Protein AF-0000000067837333 (afdb_homodimer)

InterPro domains:
  IPR002068 Alpha crystallin/Hsp20 domain [PF00011] (37-103)
  IPR002068 Alpha crystallin/Hsp20 domain [PS01031] (27-126)
  IPR008978 HSP20-like chaperone [G3DSA:2.60.40.790] (2-126)
  IPR008978 HSP20-like chaperone [SSF49764] (18-124)

Secondary structure (DSSP, 8-state):
-HHHHHHHHHHHHHHHHHH---S--SS---SB---EEEEE-SSEEEEEEE-TT--GGG-EEEEETTEEEEEEEEPPPGGGGTSEEEEE-S--EEEEEEEE--SSEEEEEEEEEETTEEEEEEEEE-/-HHHHHHHHHHHHHHHHHH---S--SS---SB---EEEEE-SSEEEEEEE-TT--GGG-EEEEETTEEEEEEEEPPPGGGGTSEEEEE-S--EEEEEEEE--SSEEEEEEEEEETTEEEEEEEEE-

Solvent-accessible surface area (backbone atoms only — not comparable to full-atom values): 13544 Å² total; per-residue (Å²): 115,66,65,61,50,49,51,44,50,53,50,46,50,48,34,48,62,41,14,64,52,83,74,74,78,84,89,51,66,60,16,16,37,58,42,38,31,32,32,34,49,95,48,36,37,39,35,38,37,49,38,49,60,32,59,69,91,58,55,45,76,50,71,61,92,48,32,39,38,40,34,40,59,31,75,74,62,78,62,55,77,77,26,48,79,76,41,80,57,61,72,51,42,40,30,43,38,78,43,76,48,95,57,73,51,71,40,82,73,42,79,47,70,48,35,11,22,38,39,40,29,29,37,55,40,134,115,68,65,62,50,50,52,50,50,53,50,46,49,50,38,47,60,44,15,64,56,84,74,73,76,83,91,49,67,61,14,19,41,59,42,39,31,33,32,34,50,93,48,36,38,38,36,39,37,47,38,49,58,32,58,70,90,58,54,45,75,50,72,59,91,48,30,39,35,41,35,39,59,30,73,73,61,80,64,53,79,76,27,48,79,76,41,75,56,61,77,53,43,39,29,44,36,78,43,77,48,93,57,72,51,72,41,83,74,42,78,47,70,48,35,12,21,37,37,38,30,28,36,56,39,133

Radius of gyration: 18.66 Å; Cα contacts (8 Å, |Δi|>4): 550; chains: 2; bounding box: 35×64×48 Å

Foldseek 3Di:
DVVVVVVVVVVVVQQQCQQCPPDDPDPDDFSGAFDKDWDDDPWKIKMKTAAAQDDPVQWDWDDDAQKIKIKGWRDDDPCPVVDDDPDDDDGGTIYMDIDGHPADDWDWDDWDDDNRMIMTMITGDD/DVVVVVVVVVVVVVQVCQQCPPDDPDPDDHSGAFDKDWDDDPWKIKMKTAAAQDDPVQWDWDDDAQKIKIKGWRDDDPCPVVDDDPDDDDGGTIYMDIDGHPADDWDWDDWDDDNRMIMTMITGDD

Sequence (252 aa):
MWAEACEMLDRAERLQRQFFRPGQAARQGPTWEPPIDIFETEREIGIFVALPGVEPQLIEVSVDGNTLRVAGSRQLPSFADSFAIHRLEIPHGRFERRIRLQSGRLELERREARNGCLLLVFSKHPMWAEACEMLDRAERLQRQFFRPGQAARQGPTWEPPIDIFETEREIGIFVALPGVEPQLIEVSVDGNTLRVAGSRQLPSFADSFAIHRLEIPHGRFERRIRLQSGRLELERREARNGCLLLVFSKHP

pLDDT: mean 80.68, std 20.1, range [35.97, 98.12]

Organism: NCBI:txid111831

Structure (mmCIF, N/CA/C/O backbone):
data_AF-0000000067837333-model_v1
#
loop_
_entity.id
_entity.type
_entity.pdbx_description
1 polymer 'Hsp20/alpha crystallin family protein'
#
loop_
_atom_site.group_PDB
_atom_site.id
_atom_site.type_symbol
_atom_site.label_atom_id
_atom_site.label_alt_id
_atom_site.label_comp_id
_atom_site.label_asym_id
_atom_site.label_entity_id
_atom_site.label_seq_id
_atom_site.pdbx_PDB_ins_code
_atom_site.Cartn_x
_atom_site.Cartn_y
_atom_site.Cartn_z
_atom_site.occupancy
_atom_site.B_iso_or_equiv
_atom_site.auth_seq_id
_atom_site.auth_comp_id
_atom_site.auth_asym_id
_atom_site.auth_atom_id
_atom_site.pdbx_PDB_model_num
ATOM 1 N N . MET A 1 1 ? 15.312 17.859 -11.812 1 40.44 1 MET A N 1
ATOM 2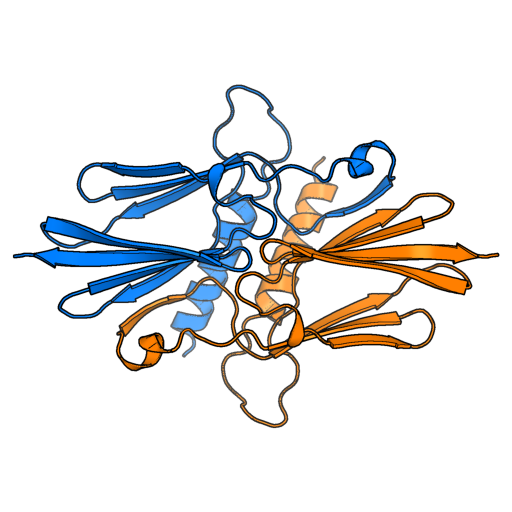 C CA . MET A 1 1 ? 14.867 16.531 -12.219 1 40.44 1 MET A CA 1
ATOM 3 C C . MET A 1 1 ? 15.625 15.453 -11.461 1 40.44 1 MET A C 1
ATOM 5 O O . MET A 1 1 ? 15.016 14.547 -10.883 1 40.44 1 MET A O 1
ATOM 9 N N . TRP A 1 2 ? 16.906 15.617 -11.391 1 45.44 2 TRP A N 1
ATOM 10 C CA . TRP A 1 2 ? 17.812 14.648 -10.773 1 45.44 2 TRP A CA 1
ATOM 11 C C . TRP A 1 2 ? 17.719 14.703 -9.25 1 45.44 2 TRP A C 1
ATOM 13 O O . TRP A 1 2 ? 17.688 13.664 -8.586 1 45.44 2 TRP A O 1
ATOM 23 N N . ALA A 1 3 ? 17.625 15.742 -8.719 1 50.44 3 ALA A N 1
ATOM 24 C CA . ALA A 1 3 ? 17.578 15.938 -7.273 1 50.44 3 ALA A CA 1
ATOM 25 C C . ALA A 1 3 ? 16.297 15.359 -6.688 1 50.44 3 ALA A C 1
ATOM 27 O O . ALA A 1 3 ? 16.297 14.789 -5.594 1 50.44 3 ALA A O 1
ATOM 28 N N . GLU A 1 4 ? 15.18 15.508 -7.375 1 47.31 4 GLU A N 1
ATOM 29 C CA . GLU A 1 4 ? 13.898 14.969 -6.918 1 47.31 4 GLU A CA 1
ATOM 30 C C . GLU A 1 4 ? 13.891 13.438 -6.988 1 47.31 4 GLU A C 1
ATOM 32 O O . GLU A 1 4 ? 13.344 12.773 -6.105 1 47.31 4 GLU A O 1
ATOM 37 N N . ALA A 1 5 ? 14.617 13.008 -8.008 1 50.5 5 ALA A N 1
ATOM 38 C CA . ALA A 1 5 ? 14.75 11.562 -8.133 1 50.5 5 ALA A CA 1
ATOM 39 C C . ALA A 1 5 ? 15.609 10.984 -7.004 1 50.5 5 ALA A C 1
ATOM 41 O O . ALA A 1 5 ? 15.273 9.961 -6.418 1 50.5 5 ALA A O 1
ATOM 42 N N . CYS A 1 6 ? 16.641 11.664 -6.625 1 48.34 6 CYS A N 1
ATOM 43 C CA . CYS A 1 6 ? 17.516 11.242 -5.543 1 48.34 6 CYS A CA 1
ATOM 44 C C . CYS A 1 6 ? 16.828 11.352 -4.195 1 48.34 6 CYS A C 1
ATOM 46 O O . CYS A 1 6 ? 16.984 10.492 -3.332 1 48.34 6 CYS A O 1
ATOM 48 N N . GLU A 1 7 ? 16.141 12.32 -4.016 1 52.44 7 GLU A N 1
ATOM 49 C CA . GLU A 1 7 ? 15.398 12.477 -2.768 1 52.44 7 GLU A CA 1
ATOM 50 C C . GLU A 1 7 ? 14.297 11.43 -2.652 1 52.44 7 GLU A C 1
ATOM 52 O O . GLU A 1 7 ? 14.031 10.914 -1.562 1 52.44 7 GLU A O 1
ATOM 57 N N . MET A 1 8 ? 13.688 11.078 -3.814 1 48.84 8 MET A N 1
ATOM 58 C CA . MET A 1 8 ? 12.664 10.047 -3.814 1 48.84 8 MET A CA 1
ATOM 59 C C . MET A 1 8 ? 13.273 8.672 -3.545 1 48.84 8 MET A C 1
ATOM 61 O O . MET A 1 8 ? 12.703 7.871 -2.801 1 48.84 8 MET A O 1
ATOM 65 N N . LEU A 1 9 ? 14.523 8.555 -4.059 1 51.78 9 LEU A N 1
ATOM 66 C CA . LEU A 1 9 ? 15.242 7.316 -3.771 1 51.78 9 LEU A CA 1
ATOM 67 C C . LEU A 1 9 ? 15.664 7.258 -2.307 1 51.78 9 LEU A C 1
ATOM 69 O O . LEU A 1 9 ? 15.578 6.207 -1.672 1 51.78 9 LEU A O 1
ATOM 73 N N . ASP A 1 10 ? 16.156 8.258 -1.768 1 49.91 10 ASP A N 1
ATOM 74 C CA . ASP A 1 10 ? 16.5 8.328 -0.353 1 49.91 10 ASP A CA 1
ATOM 75 C C . ASP A 1 10 ? 15.273 8.109 0.529 1 49.91 10 ASP A C 1
ATOM 77 O O . ASP A 1 10 ? 15.344 7.406 1.536 1 49.91 10 ASP A O 1
ATOM 81 N N . ARG A 1 11 ? 14.188 8.586 0.232 1 50.03 11 ARG A N 1
ATOM 82 C CA . ARG A 1 11 ? 12.969 8.398 1.015 1 50.03 11 ARG A CA 1
ATOM 83 C C . ARG A 1 11 ? 12.453 6.965 0.896 1 50.03 11 ARG A C 1
ATOM 85 O O . ARG A 1 11 ? 12 6.379 1.882 1 50.03 11 ARG A O 1
ATOM 92 N N . ALA A 1 12 ? 12.508 6.418 -0.328 1 49.16 12 ALA A N 1
ATOM 93 C CA . ALA A 1 12 ? 12.109 5.031 -0.528 1 49.16 12 ALA A CA 1
ATOM 94 C C . ALA A 1 12 ? 12.984 4.082 0.287 1 49.16 12 ALA A C 1
ATOM 96 O O . ALA A 1 12 ? 12.484 3.133 0.894 1 49.16 12 ALA A O 1
ATOM 97 N N . GLU A 1 13 ? 14.367 4.34 0.336 1 46.66 13 GLU A N 1
ATOM 98 C CA . GLU A 1 13 ? 15.281 3.57 1.167 1 46.66 13 GLU A CA 1
ATOM 99 C C . GLU A 1 13 ? 14.969 3.742 2.65 1 46.66 13 GLU A C 1
ATOM 101 O O . GLU A 1 13 ? 14.992 2.773 3.412 1 46.66 13 GLU A O 1
ATOM 106 N N . ARG A 1 14 ? 14.711 4.844 3.055 1 46.72 14 ARG A N 1
ATOM 107 C CA . ARG A 1 14 ? 14.375 5.059 4.461 1 46.72 14 ARG A CA 1
ATOM 108 C C . ARG A 1 14 ? 13.07 4.355 4.82 1 46.72 14 ARG A C 1
ATOM 110 O O . ARG A 1 14 ? 12.945 3.787 5.91 1 46.72 14 ARG A O 1
ATOM 117 N N . LEU A 1 15 ? 12.125 4.453 3.943 1 45.19 15 LEU A N 1
ATOM 118 C CA . LEU A 1 15 ? 10.859 3.783 4.234 1 45.19 15 LEU A CA 1
ATOM 119 C C . LEU A 1 15 ? 11.039 2.27 4.234 1 45.19 15 LEU A C 1
ATOM 121 O O . LEU A 1 15 ? 10.484 1.576 5.094 1 45.19 15 LEU A O 1
ATOM 125 N N . GLN A 1 16 ? 11.859 1.811 3.291 1 47.16 16 GLN A N 1
ATOM 126 C CA . GLN A 1 16 ? 12.156 0.381 3.285 1 47.16 16 GLN A CA 1
ATOM 127 C C . GLN A 1 16 ? 12.883 -0.036 4.559 1 47.16 16 GLN A C 1
ATOM 129 O O . GLN A 1 16 ? 12.562 -1.067 5.152 1 47.16 16 GLN A O 1
ATOM 134 N N . ARG A 1 17 ? 13.938 0.719 4.98 1 44.66 17 ARG A N 1
ATOM 135 C CA . ARG A 1 17 ? 14.719 0.434 6.18 1 44.66 17 ARG A CA 1
ATOM 136 C C . ARG A 1 17 ? 13.844 0.527 7.43 1 44.66 17 ARG A C 1
ATOM 138 O O . ARG A 1 17 ? 14.047 -0.224 8.391 1 44.66 17 ARG A O 1
ATOM 145 N N . GLN A 1 18 ? 13 1.49 7.48 1 43.69 18 GLN A N 1
ATOM 146 C CA . GLN A 1 18 ? 12.203 1.642 8.688 1 43.69 18 GLN A CA 1
ATOM 147 C C . GLN A 1 18 ? 11.148 0.541 8.797 1 43.69 18 GLN A C 1
ATOM 149 O O . GLN A 1 18 ? 10.781 0.136 9.898 1 43.69 18 GLN A O 1
ATOM 154 N N . PHE A 1 19 ? 10.578 0.098 7.738 1 44.12 19 PHE A N 1
ATOM 155 C CA . PHE A 1 19 ? 9.461 -0.833 7.734 1 44.12 19 PHE A CA 1
ATOM 156 C C . PHE A 1 19 ? 9.93 -2.248 8.055 1 44.12 19 PHE A C 1
ATOM 158 O O . PHE A 1 19 ? 9.164 -3.055 8.586 1 44.12 19 PHE A O 1
ATOM 165 N N . PHE A 1 20 ? 11.047 -2.705 7.594 1 41.66 20 PHE A N 1
ATOM 166 C CA . PHE A 1 20 ? 11.375 -4.113 7.781 1 41.66 20 PHE A CA 1
ATOM 167 C C . PHE A 1 20 ? 12.172 -4.312 9.062 1 41.66 20 PHE A C 1
ATOM 169 O O . PHE A 1 20 ? 13.406 -4.293 9.039 1 41.66 20 PHE A O 1
ATOM 176 N N . ARG A 1 21 ? 11.742 -3.861 10.25 1 36.5 21 ARG A N 1
ATOM 177 C CA . ARG A 1 21 ? 12.383 -4.453 11.422 1 36.5 21 ARG A CA 1
ATOM 178 C C . ARG A 1 21 ? 11.703 -5.762 11.805 1 36.5 21 ARG A C 1
ATOM 180 O O . ARG A 1 21 ? 10.555 -5.762 12.258 1 36.5 21 ARG A O 1
ATOM 187 N N . PRO A 1 22 ? 12.07 -6.914 11.305 1 36.25 22 PRO A N 1
ATOM 188 C CA . PRO A 1 22 ? 11.469 -8.188 11.695 1 36.25 22 PRO A CA 1
ATOM 189 C C . PRO A 1 22 ? 11.219 -8.289 13.203 1 36.25 22 PRO A C 1
ATOM 191 O O . PRO A 1 22 ? 10.18 -8.797 13.625 1 36.25 22 PRO A O 1
ATOM 194 N N . GLY A 1 23 ? 12.227 -8.641 14.016 1 38.5 23 GLY A N 1
ATOM 195 C CA . GLY A 1 23 ? 12.297 -9.453 15.211 1 38.5 23 GLY A CA 1
ATOM 196 C C . GLY A 1 23 ? 11.461 -8.922 16.359 1 38.5 23 GLY A C 1
ATOM 197 O O . GLY A 1 23 ? 10.945 -9.688 17.172 1 38.5 23 GLY A O 1
ATOM 198 N N . GLN A 1 24 ? 11.906 -7.969 17.156 1 36.66 24 GLN A N 1
ATOM 199 C CA . GLN A 1 24 ? 11.664 -7.934 18.594 1 36.66 24 GLN A CA 1
ATOM 200 C C . GLN A 1 24 ? 10.227 -7.508 18.906 1 36.66 24 GLN A C 1
ATOM 202 O O . GLN A 1 24 ? 9.812 -6.41 18.531 1 36.66 24 GLN A O 1
ATOM 207 N N . ALA A 1 25 ? 9.305 -8.523 19.172 1 38.72 25 ALA A N 1
ATOM 208 C CA . ALA A 1 25 ? 7.91 -8.516 19.609 1 38.72 25 ALA A CA 1
ATOM 209 C C . ALA A 1 25 ? 7.547 -7.184 20.25 1 38.72 25 ALA A C 1
ATOM 211 O O . ALA A 1 25 ? 6.559 -6.555 19.875 1 38.72 25 ALA A O 1
ATOM 212 N N . ALA A 1 26 ? 7.379 -7.285 21.656 1 39.56 26 ALA A N 1
ATOM 213 C CA . ALA A 1 26 ? 6.59 -6.57 22.656 1 39.56 26 ALA A CA 1
ATOM 214 C C . ALA A 1 26 ? 6.957 -5.09 22.688 1 39.56 26 ALA A C 1
ATOM 216 O O . ALA A 1 26 ? 6.074 -4.227 22.734 1 39.56 26 ALA A O 1
ATOM 217 N N . ARG A 1 27 ? 8.109 -4.777 23.25 1 47 27 ARG A N 1
ATOM 218 C CA . ARG A 1 27 ? 8.445 -3.438 23.703 1 47 27 ARG A CA 1
ATOM 219 C C . ARG A 1 27 ? 8.852 -2.541 22.547 1 47 27 ARG A C 1
ATOM 221 O O . ARG A 1 27 ? 9.453 -1.484 22.75 1 47 27 ARG A O 1
ATOM 228 N N . GLN A 1 28 ? 9.047 -3.277 21.25 1 60.19 28 GLN A N 1
ATOM 229 C CA . GLN A 1 28 ? 9.914 -2.654 20.25 1 60.19 28 GLN A CA 1
ATOM 230 C C . GLN A 1 28 ? 9.141 -1.649 19.406 1 60.19 28 GLN A C 1
ATOM 232 O O . GLN A 1 28 ? 7.922 -1.774 19.234 1 60.19 28 GLN A O 1
ATOM 237 N N . GLY A 1 29 ? 9.508 -0.657 19.188 1 73.69 29 GLY A N 1
ATOM 238 C CA . GLY A 1 29 ? 9.102 0.493 18.391 1 73.69 29 GLY A CA 1
ATOM 239 C C . GLY A 1 29 ? 8.547 0.114 17.031 1 73.69 29 GLY A C 1
ATOM 240 O O . GLY A 1 29 ? 8.492 -1.067 16.688 1 73.69 29 GLY A O 1
ATOM 241 N N . PRO A 1 30 ? 7.84 0.99 16.5 1 75.75 30 PRO A N 1
ATOM 242 C CA . PRO A 1 30 ? 7.336 0.738 15.156 1 75.75 30 PRO A CA 1
ATOM 243 C C . PRO A 1 30 ? 8.375 0.076 14.25 1 75.75 30 PRO A C 1
ATOM 245 O O . PRO A 1 30 ? 9.57 0.381 14.352 1 75.75 30 PRO A O 1
ATOM 248 N N . THR A 1 31 ? 7.812 -0.91 13.547 1 82.62 31 THR A N 1
ATOM 249 C CA . THR A 1 31 ? 8.688 -1.71 12.703 1 82.62 31 THR A CA 1
ATOM 250 C C . THR A 1 31 ? 8.812 -1.096 11.312 1 82.62 31 THR A C 1
ATOM 252 O O . THR A 1 31 ? 9.734 -1.417 10.562 1 82.62 31 THR A O 1
ATOM 255 N N . TRP A 1 32 ? 7.84 -0.235 10.898 1 88.94 32 TRP A N 1
ATOM 256 C CA . TRP A 1 32 ? 7.887 0.381 9.57 1 88.94 32 TRP A CA 1
ATOM 257 C C . TRP A 1 32 ? 7.094 1.684 9.555 1 88.94 32 TRP A C 1
ATOM 259 O O . TRP A 1 32 ? 6.352 1.984 10.492 1 88.94 32 TRP A O 1
ATOM 269 N N . GLU A 1 33 ? 7.355 2.488 8.547 1 93.44 33 GLU A N 1
ATOM 270 C CA . GLU A 1 33 ? 6.668 3.758 8.328 1 93.44 33 GLU A CA 1
ATOM 271 C C . GLU A 1 33 ? 5.852 3.725 7.039 1 93.44 33 GLU A C 1
ATOM 273 O O . GLU A 1 33 ? 6.398 3.523 5.953 1 93.44 33 GLU A O 1
ATOM 278 N N . PRO A 1 34 ? 4.547 3.914 7.199 1 96.62 34 PRO A N 1
ATOM 279 C CA . PRO A 1 34 ? 3.768 3.912 5.957 1 96.62 34 PRO A CA 1
ATOM 280 C C . PRO A 1 34 ? 4.125 5.078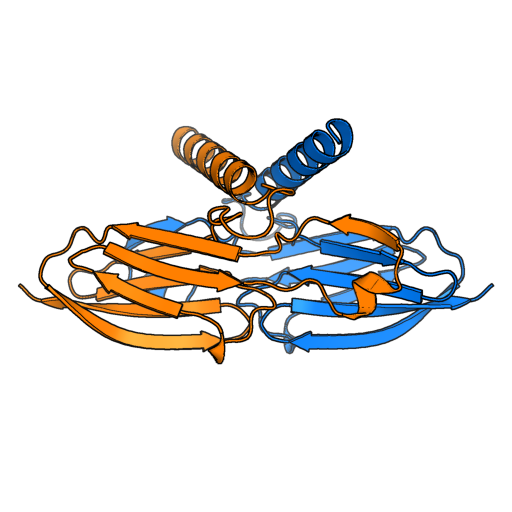 5.039 1 96.62 34 PRO A C 1
ATOM 282 O O . PRO A 1 34 ? 4.363 6.191 5.512 1 96.62 34 PRO A O 1
ATOM 285 N N . PRO A 1 35 ? 4.207 4.82 3.742 1 95.31 35 PRO A N 1
ATOM 286 C CA . PRO A 1 35 ? 4.445 5.918 2.801 1 95.31 35 PRO A CA 1
ATOM 287 C C . PRO A 1 35 ? 3.322 6.953 2.805 1 95.31 35 PRO A C 1
ATOM 289 O O . PRO A 1 35 ? 2.156 6.605 3.006 1 95.31 35 PRO A O 1
ATOM 292 N N . ILE A 1 36 ? 3.748 8.172 2.533 1 95.12 36 ILE A N 1
ATOM 293 C CA . ILE A 1 36 ? 2.738 9.227 2.551 1 95.12 36 ILE A CA 1
ATOM 294 C C . ILE A 1 36 ? 2.934 10.141 1.345 1 95.12 36 ILE A C 1
ATOM 296 O O . ILE A 1 36 ? 4.02 10.195 0.767 1 95.12 36 ILE A O 1
ATOM 300 N N . ASP A 1 37 ? 1.884 10.773 0.917 1 93 37 ASP A N 1
ATOM 301 C CA . ASP A 1 37 ? 1.897 11.945 0.046 1 93 37 ASP A CA 1
ATOM 302 C C . ASP A 1 37 ? 1.364 13.172 0.773 1 93 37 ASP A C 1
ATOM 304 O O . ASP A 1 37 ? 0.37 13.094 1.497 1 93 37 ASP A O 1
ATOM 308 N N . ILE A 1 38 ? 2.045 14.258 0.638 1 92.94 38 ILE A N 1
ATOM 309 C CA . ILE A 1 38 ? 1.607 15.5 1.265 1 92.94 38 ILE A CA 1
ATOM 310 C C . ILE A 1 38 ? 1.389 16.562 0.196 1 92.94 38 ILE A C 1
ATOM 312 O O . ILE A 1 38 ? 2.283 16.844 -0.607 1 92.94 38 ILE A O 1
ATOM 316 N N . PHE A 1 39 ? 0.197 17.078 0.229 1 92.12 39 PHE A N 1
ATOM 317 C CA . PHE A 1 39 ? -0.209 18.188 -0.631 1 92.12 39 PHE A CA 1
ATOM 318 C C . PHE A 1 39 ? -0.601 19.406 0.198 1 92.12 39 PHE A C 1
ATOM 320 O O . PHE A 1 39 ? -1.199 19.266 1.268 1 92.12 39 PHE A O 1
ATOM 327 N N . GLU A 1 40 ? -0.264 20.547 -0.406 1 90.69 40 GLU A N 1
ATOM 328 C CA . GLU A 1 40 ? -0.534 21.734 0.402 1 90.69 40 GLU A CA 1
ATOM 329 C C . GLU A 1 40 ? -1.003 22.891 -0.466 1 90.69 40 GLU A C 1
ATOM 331 O O . GLU A 1 40 ? -0.501 23.094 -1.575 1 90.69 40 GLU A O 1
ATOM 336 N N . THR A 1 41 ? -2.072 23.594 -0.002 1 89.31 41 THR A N 1
ATOM 337 C CA . THR A 1 41 ? -2.447 24.922 -0.487 1 89.31 41 THR A CA 1
ATOM 338 C C . THR A 1 41 ? -2.238 25.969 0.598 1 89.31 41 THR A C 1
ATOM 340 O O . THR A 1 41 ? -1.678 25.672 1.655 1 89.31 41 THR A O 1
ATOM 343 N N . GLU A 1 42 ? -2.627 27.172 0.247 1 87.31 42 GLU A N 1
ATOM 344 C CA . GLU A 1 42 ? -2.539 28.234 1.248 1 87.31 42 GLU A CA 1
ATOM 345 C C . GLU A 1 42 ? -3.484 27.969 2.416 1 87.31 42 GLU A C 1
ATOM 347 O O . GLU A 1 42 ? -3.215 28.375 3.545 1 87.31 42 GLU A O 1
ATOM 352 N N . ARG A 1 43 ? -4.504 27.141 2.201 1 89.75 43 ARG A N 1
ATOM 353 C CA . ARG A 1 43 ? -5.57 27.031 3.193 1 89.75 43 ARG A CA 1
ATOM 354 C C . ARG A 1 43 ? -5.648 25.609 3.75 1 89.75 43 ARG A C 1
ATOM 356 O O . ARG A 1 43 ? -6.234 25.391 4.812 1 89.75 43 ARG A O 1
ATOM 363 N N . GLU A 1 44 ? -5.059 24.656 2.955 1 91.94 44 GLU A N 1
ATOM 364 C CA . GLU A 1 44 ? -5.297 23.266 3.359 1 91.94 44 GLU A CA 1
ATOM 365 C C . GLU A 1 44 ? -4.043 22.422 3.193 1 91.94 44 GLU A C 1
ATOM 367 O O . GLU A 1 44 ? -3.162 22.75 2.396 1 91.94 44 GLU A O 1
ATOM 372 N N . ILE A 1 45 ? -3.957 21.391 3.994 1 92.94 45 ILE A N 1
ATOM 373 C CA . ILE A 1 45 ? -2.959 20.344 3.842 1 92.94 45 ILE A CA 1
ATOM 374 C C . ILE A 1 45 ? -3.656 19 3.684 1 92.94 45 ILE A C 1
ATOM 376 O O . ILE A 1 45 ? -4.527 18.641 4.484 1 92.94 45 ILE A O 1
ATOM 380 N N . GLY A 1 46 ? -3.348 18.344 2.652 1 93.75 46 GLY A N 1
ATOM 381 C CA . GLY A 1 46 ? -3.838 16.984 2.438 1 93.75 46 GLY A CA 1
ATOM 382 C C . GLY A 1 46 ? -2.754 15.938 2.562 1 93.75 46 GLY A C 1
ATOM 383 O O . GLY A 1 46 ? -1.687 16.062 1.958 1 93.75 46 GLY A O 1
ATOM 384 N N . ILE A 1 47 ? -3.051 14.906 3.326 1 95.06 47 ILE A N 1
ATOM 385 C CA . ILE A 1 47 ? -2.088 13.836 3.557 1 95.06 47 ILE A CA 1
ATOM 386 C C . ILE A 1 47 ? -2.721 12.492 3.209 1 95.06 47 ILE A C 1
ATOM 388 O O . ILE A 1 47 ? -3.795 12.156 3.713 1 95.06 47 ILE A O 1
ATOM 392 N N . PHE A 1 48 ? -2.068 11.812 2.348 1 95.94 48 PHE A N 1
ATOM 393 C CA . PHE A 1 48 ? -2.426 10.43 2.066 1 95.94 48 PHE A CA 1
ATOM 394 C C . PHE A 1 48 ? -1.466 9.469 2.758 1 95.94 48 PHE A C 1
ATOM 396 O O . PHE A 1 48 ? -0.251 9.672 2.734 1 95.94 48 PHE A O 1
ATOM 403 N N . VAL A 1 49 ? -1.989 8.469 3.379 1 96.88 49 VAL A N 1
ATOM 404 C CA . VAL A 1 49 ? -1.183 7.434 4.016 1 96.88 49 VAL A CA 1
ATOM 405 C C . VAL A 1 49 ? -1.531 6.07 3.424 1 96.88 49 VAL A C 1
ATOM 407 O O . VAL A 1 49 ? -2.697 5.668 3.422 1 96.88 49 VAL A O 1
ATOM 410 N N . ALA A 1 50 ? -0.557 5.383 2.912 1 97.38 50 ALA A N 1
ATOM 411 C CA . ALA A 1 50 ? -0.783 4.066 2.316 1 97.38 50 ALA A CA 1
ATOM 412 C C . ALA A 1 50 ? -0.767 2.973 3.377 1 97.38 50 ALA A C 1
ATOM 414 O O . ALA A 1 50 ? 0.272 2.705 3.986 1 97.38 50 ALA A O 1
ATOM 415 N N . LEU A 1 51 ? -1.912 2.363 3.559 1 97.88 51 LEU A N 1
ATOM 416 C CA . LEU A 1 51 ? -2.064 1.329 4.578 1 97.88 51 LEU A CA 1
ATOM 417 C C . LEU A 1 51 ? -2.826 0.13 4.023 1 97.88 51 LEU A C 1
ATOM 419 O O . LEU A 1 51 ? -3.852 -0.269 4.578 1 97.88 51 LEU A O 1
ATOM 423 N N . PRO A 1 52 ? -2.285 -0.457 2.963 1 97.12 52 PRO A N 1
ATOM 424 C CA . PRO A 1 52 ? -3.002 -1.606 2.406 1 97.12 52 PRO A CA 1
ATOM 425 C C . PRO A 1 52 ? -3.189 -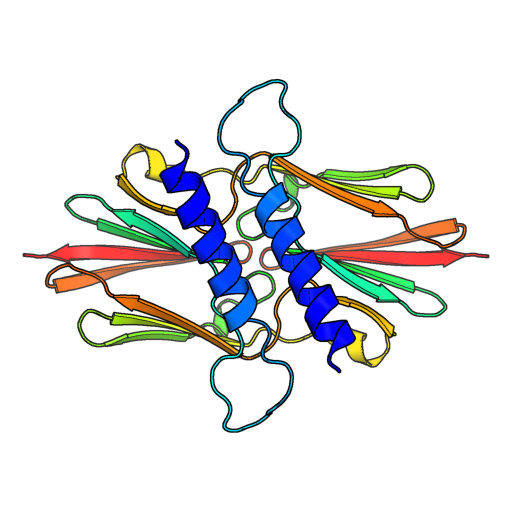2.732 3.422 1 97.12 52 PRO A C 1
ATOM 427 O O . PRO A 1 52 ? -2.246 -3.094 4.129 1 97.12 52 PRO A O 1
ATOM 430 N N . GLY A 1 53 ? -4.395 -3.262 3.471 1 96.19 53 GLY A N 1
ATOM 431 C CA . GLY A 1 53 ? -4.684 -4.418 4.301 1 96.19 53 GLY A CA 1
ATOM 432 C C . GLY A 1 53 ? -5.02 -4.055 5.734 1 96.19 53 GLY A C 1
ATOM 433 O O . GLY A 1 53 ? -5.344 -4.93 6.543 1 96.19 53 GLY A O 1
ATOM 434 N N . VAL A 1 54 ? -4.941 -2.795 6.043 1 96.94 54 VAL A N 1
ATOM 435 C CA . VAL A 1 54 ? -5.219 -2.385 7.414 1 96.94 54 VAL A CA 1
ATOM 436 C C . VAL A 1 54 ? -6.672 -1.919 7.527 1 96.94 54 VAL A C 1
ATOM 438 O O . VAL A 1 54 ? -7.129 -1.093 6.734 1 96.94 54 VAL A O 1
ATOM 441 N N . GLU A 1 55 ? -7.352 -2.467 8.477 1 96.56 55 GLU A N 1
ATOM 442 C CA . GLU A 1 55 ? -8.719 -2.027 8.727 1 96.56 55 GLU A CA 1
ATOM 443 C C . GLU A 1 55 ? -8.758 -0.588 9.234 1 96.56 55 GLU A C 1
ATOM 445 O O . GLU A 1 55 ? -8.031 -0.237 10.164 1 96.56 55 GLU A O 1
ATOM 450 N N . PRO A 1 56 ? -9.656 0.237 8.625 1 97.06 56 PRO A N 1
ATOM 451 C CA . PRO A 1 56 ? -9.688 1.654 8.992 1 97.06 56 PRO A CA 1
ATOM 452 C C . PRO A 1 56 ? -9.883 1.869 10.492 1 97.06 56 PRO A C 1
ATOM 454 O O . PRO A 1 56 ? -9.305 2.795 11.07 1 97.06 56 PRO A O 1
ATOM 457 N N . GLN A 1 57 ? -10.711 1.029 11.172 1 96.38 57 GLN A N 1
ATOM 458 C CA . GLN A 1 57 ? -11.039 1.223 12.578 1 96.38 57 GLN A CA 1
ATOM 459 C C . GLN A 1 57 ? -9.836 0.948 13.469 1 96.38 57 GLN A C 1
ATOM 461 O O . GLN A 1 57 ? -9.828 1.302 14.648 1 96.38 57 GLN A O 1
ATOM 466 N N . LEU A 1 58 ? -8.812 0.354 12.898 1 96.56 58 LEU A N 1
ATOM 467 C CA . LEU A 1 58 ? -7.633 -0.004 13.672 1 96.56 58 LEU A CA 1
ATOM 468 C C . LEU A 1 58 ? -6.531 1.036 13.5 1 96.56 58 LEU A C 1
ATOM 470 O O . LEU A 1 58 ? -5.43 0.876 14.031 1 96.56 58 LEU A O 1
ATOM 474 N N . ILE A 1 59 ? -6.781 2.078 12.766 1 98.12 59 ILE A N 1
ATOM 475 C CA . ILE A 1 59 ? -5.809 3.139 12.539 1 98.12 59 ILE A CA 1
ATOM 476 C C . ILE A 1 59 ? -5.965 4.219 13.609 1 98.12 59 ILE A C 1
ATOM 478 O O . ILE A 1 59 ? -7.055 4.77 13.789 1 98.12 59 ILE A O 1
ATOM 482 N N . GLU A 1 60 ? -4.895 4.469 14.297 1 97.88 60 GLU A N 1
ATOM 483 C CA . GLU A 1 60 ? -4.863 5.539 15.281 1 97.88 60 GLU A CA 1
ATOM 484 C C . GLU A 1 60 ? -4.285 6.82 14.695 1 97.88 60 GLU A C 1
ATOM 486 O O . GLU A 1 60 ? -3.215 6.797 14.078 1 97.88 60 GLU A O 1
ATOM 491 N N . VAL A 1 61 ? -5.027 7.898 14.82 1 97.44 61 VAL A N 1
ATOM 492 C CA . VAL A 1 61 ? -4.578 9.211 14.359 1 97.44 61 VAL A CA 1
ATOM 493 C C . VAL A 1 61 ? -4.609 10.203 15.523 1 97.44 61 VAL A C 1
ATOM 495 O O . VAL A 1 61 ? -5.625 10.328 16.203 1 97.44 61 VAL A O 1
ATOM 498 N N . SER A 1 62 ? -3.514 10.82 15.766 1 95.62 62 SER A N 1
ATOM 499 C CA . SER A 1 62 ? -3.467 11.836 16.812 1 95.62 62 SER A CA 1
ATOM 500 C C . SER A 1 62 ? -2.635 13.039 16.375 1 95.62 62 SER A C 1
ATOM 502 O O . SER A 1 62 ? -1.753 12.914 15.531 1 95.62 62 SER A O 1
ATOM 504 N N . VAL A 1 63 ? -2.967 14.148 16.891 1 91.62 63 VAL A N 1
ATOM 505 C CA . VAL A 1 63 ? -2.215 15.375 16.641 1 91.62 63 VAL A CA 1
ATOM 506 C C . VAL A 1 63 ? -1.742 15.961 17.969 1 91.62 63 VAL A C 1
ATOM 508 O O . VAL A 1 63 ? -2.549 16.188 18.875 1 91.62 63 VAL A O 1
ATOM 511 N N . ASP A 1 64 ? -0.518 16.062 18.125 1 88.06 64 ASP A N 1
ATOM 512 C CA . ASP A 1 64 ? 0.1 16.719 19.266 1 88.06 64 ASP A CA 1
ATOM 513 C C . ASP A 1 64 ? 0.915 17.938 18.844 1 88.06 64 ASP A C 1
ATOM 515 O O . ASP A 1 64 ? 2.014 17.797 18.297 1 88.06 64 ASP A O 1
ATOM 519 N N . GLY A 1 65 ? 0.36 19.141 19.156 1 85.25 65 GLY A N 1
ATOM 520 C CA . GLY A 1 65 ? 0.974 20.344 18.594 1 85.25 65 GLY A CA 1
ATOM 521 C C . GLY A 1 65 ? 0.948 20.359 17.078 1 85.25 65 GLY A C 1
ATOM 522 O O . GLY A 1 65 ? -0.121 20.297 16.469 1 85.25 65 GLY A O 1
ATOM 523 N N . ASN A 1 66 ? 2.16 20.422 16.453 1 87.38 66 ASN A N 1
ATOM 524 C CA . ASN A 1 66 ? 2.252 20.453 15 1 87.38 66 ASN A CA 1
ATOM 525 C C . ASN A 1 66 ? 2.725 19.125 14.438 1 87.38 66 ASN A C 1
ATOM 527 O O . ASN A 1 66 ? 3.248 19.062 13.328 1 87.38 66 ASN A O 1
ATOM 531 N N . THR A 1 67 ? 2.523 18.141 15.281 1 92.94 67 THR A N 1
ATOM 532 C CA . THR A 1 67 ? 2.969 16.812 14.828 1 92.94 67 THR A CA 1
ATOM 533 C C . THR A 1 67 ? 1.784 15.867 14.672 1 92.94 67 THR A C 1
ATOM 535 O O . THR A 1 67 ? 1.03 15.648 15.625 1 92.94 67 THR A O 1
ATOM 538 N N . LEU A 1 68 ? 1.609 15.406 13.508 1 95.69 68 LEU A N 1
ATOM 539 C CA . LEU A 1 68 ? 0.616 14.375 13.227 1 95.69 68 LEU A CA 1
ATOM 540 C C . LEU A 1 68 ? 1.215 12.984 13.383 1 95.69 68 LEU A C 1
ATOM 542 O O . LEU A 1 68 ? 2.311 12.711 12.883 1 95.69 68 LEU A O 1
ATOM 546 N N . ARG A 1 69 ? 0.531 12.148 14.109 1 97.06 69 ARG A N 1
ATOM 547 C CA . ARG A 1 69 ? 0.958 10.766 14.273 1 97.06 69 ARG A CA 1
ATOM 548 C C . ARG A 1 69 ? -0.092 9.797 13.734 1 97.06 69 ARG A C 1
ATOM 550 O O . ARG A 1 69 ? -1.272 9.906 14.07 1 97.06 69 ARG A O 1
ATOM 557 N N . VAL A 1 70 ? 0.278 8.977 12.883 1 98.06 70 VAL A N 1
ATOM 558 C CA . VAL A 1 70 ? -0.546 7.871 12.398 1 98.06 70 VAL A CA 1
ATOM 559 C C . VAL A 1 70 ? 0.086 6.539 12.797 1 98.06 70 VAL A C 1
ATOM 561 O O . VAL A 1 70 ? 1.26 6.293 12.508 1 98.06 70 VAL A O 1
ATOM 564 N N . ALA A 1 71 ? -0.71 5.734 13.508 1 98 71 ALA A N 1
ATOM 565 C CA . ALA A 1 71 ? -0.127 4.5 14.023 1 98 71 ALA A CA 1
ATOM 566 C C . ALA A 1 71 ? -1.143 3.361 13.992 1 98 71 ALA A C 1
ATOM 568 O O . ALA A 1 71 ? -2.35 3.6 13.906 1 98 71 ALA A O 1
ATOM 569 N N . GLY A 1 72 ? -0.674 2.131 14.102 1 97.56 72 GLY A N 1
ATOM 570 C CA . GLY A 1 72 ? -1.457 0.905 14.117 1 97.56 72 GLY A CA 1
ATOM 571 C C . GLY A 1 72 ? -0.63 -0.334 13.836 1 97.56 72 GLY A C 1
ATOM 572 O O . GLY A 1 72 ? 0.564 -0.373 14.141 1 97.56 72 GLY A O 1
ATOM 573 N N . SER A 1 73 ? -1.323 -1.375 13.359 1 95.94 73 SER A N 1
ATOM 574 C CA . SER A 1 73 ? -0.623 -2.617 13.055 1 95.94 73 SER A CA 1
ATOM 575 C C . SER A 1 73 ? -1.222 -3.299 11.828 1 95.94 73 SER A C 1
ATOM 577 O O . SER A 1 73 ? -2.443 -3.357 11.68 1 95.94 73 SER A O 1
ATOM 579 N N . ARG A 1 74 ? -0.349 -3.639 10.945 1 95.25 74 ARG A N 1
ATOM 580 C CA . ARG A 1 74 ? -0.757 -4.52 9.859 1 95.25 74 ARG A CA 1
ATOM 581 C C . ARG A 1 74 ? -0.497 -5.98 10.211 1 95.25 74 ARG A C 1
ATOM 583 O O . ARG A 1 74 ? 0.656 -6.398 10.344 1 95.25 74 ARG A O 1
ATOM 590 N N . GLN A 1 75 ? -1.48 -6.762 10.289 1 90.12 75 GLN A N 1
ATOM 591 C CA . GLN A 1 75 ? -1.332 -8.164 10.672 1 90.12 75 GLN A CA 1
ATOM 592 C C . GLN A 1 75 ? -1.044 -9.039 9.461 1 90.12 75 GLN A C 1
ATOM 594 O O . GLN A 1 75 ? -1.532 -8.773 8.359 1 90.12 75 GLN A O 1
ATOM 599 N N . LEU A 1 76 ? -0.209 -10.062 9.773 1 86.06 76 LEU A N 1
ATOM 600 C CA . LEU A 1 76 ? -0.07 -11.086 8.75 1 86.06 76 LEU A CA 1
ATOM 601 C C . LEU A 1 76 ? -1.396 -11.797 8.508 1 86.06 76 LEU A C 1
ATOM 603 O O . LEU A 1 76 ? -2.207 -11.93 9.422 1 86.06 76 LEU A O 1
ATOM 607 N N . PRO A 1 77 ? -1.581 -12.133 7.27 1 79.56 77 PRO A N 1
ATOM 608 C CA . PRO A 1 77 ? -2.818 -12.891 7.066 1 79.56 77 PRO A CA 1
ATOM 609 C C . PRO A 1 77 ? -2.883 -14.156 7.922 1 79.56 77 PRO A C 1
ATOM 611 O O . PRO A 1 77 ? -1.852 -14.773 8.195 1 79.56 77 PRO A O 1
ATOM 614 N N . SER A 1 78 ? -4.129 -14.453 8.352 1 73.69 78 SER A N 1
ATOM 615 C CA . SER A 1 78 ? -4.34 -15.586 9.258 1 73.69 78 SER A CA 1
ATOM 616 C C . SER A 1 78 ? -3.812 -16.875 8.656 1 73.69 78 SER A C 1
ATOM 618 O O . SER A 1 78 ? -3.291 -17.734 9.375 1 73.69 78 SER A O 1
ATOM 620 N N . PHE A 1 79 ? -3.926 -17.047 7.367 1 71.38 79 PHE A N 1
ATOM 621 C CA . PHE A 1 79 ? -3.529 -18.297 6.738 1 71.38 79 PHE A CA 1
ATOM 622 C C . PHE A 1 79 ? -2.012 -18.422 6.691 1 71.38 79 PHE A C 1
ATOM 624 O O . PHE A 1 79 ? -1.482 -19.5 6.422 1 71.38 79 PHE A O 1
ATOM 631 N N . ALA A 1 80 ? -1.358 -17.375 7.035 1 72.44 80 ALA A N 1
ATOM 632 C CA . ALA A 1 80 ? 0.101 -17.391 6.973 1 72.44 80 ALA A CA 1
ATOM 633 C C . ALA A 1 80 ? 0.685 -18.422 7.918 1 72.44 80 ALA A C 1
ATOM 635 O O . ALA A 1 80 ? 1.786 -18.938 7.691 1 72.44 80 ALA A O 1
ATOM 636 N N . ASP A 1 81 ? -0.169 -18.781 8.859 1 73 81 ASP A N 1
ATOM 637 C CA . ASP A 1 81 ? 0.32 -19.766 9.828 1 73 81 ASP A CA 1
ATOM 638 C C . ASP A 1 81 ? 0.376 -21.156 9.203 1 73 81 ASP A C 1
ATOM 640 O O . ASP A 1 81 ? 1.216 -21.984 9.586 1 73 81 ASP A O 1
ATOM 644 N N . SER A 1 82 ? -0.489 -21.344 8.258 1 79 82 SER A N 1
ATOM 645 C CA . SER A 1 82 ? -0.603 -22.672 7.66 1 79 82 SER A CA 1
ATOM 646 C C . SER A 1 82 ? 0.136 -22.734 6.328 1 79 82 SER A C 1
ATOM 648 O O . SER A 1 82 ? 0.138 -23.781 5.664 1 79 82 SER A O 1
ATOM 650 N N . PHE A 1 83 ? 0.695 -21.625 5.938 1 79.31 83 PHE A N 1
ATOM 651 C CA . PHE A 1 83 ? 1.364 -21.531 4.645 1 79.31 83 PHE A CA 1
ATOM 652 C C . PHE A 1 83 ? 2.859 -21.297 4.824 1 79.31 83 PHE A C 1
ATOM 654 O O . PHE A 1 83 ? 3.283 -20.688 5.809 1 79.31 83 PHE A O 1
ATOM 661 N N . ALA A 1 84 ? 3.643 -21.922 3.969 1 87.31 84 ALA A N 1
ATOM 662 C CA . ALA A 1 84 ? 5.039 -21.5 3.855 1 87.31 84 ALA A CA 1
ATOM 663 C C . ALA A 1 84 ? 5.156 -20.125 3.197 1 87.31 84 ALA A C 1
ATOM 665 O O . ALA A 1 84 ? 4.484 -19.859 2.197 1 87.31 84 ALA A O 1
ATOM 666 N N . ILE A 1 85 ? 5.988 -19.297 3.766 1 86.62 85 ILE A N 1
ATOM 667 C CA . ILE A 1 85 ? 6.215 -17.969 3.203 1 86.62 85 ILE A CA 1
ATOM 668 C C . ILE A 1 85 ? 7.258 -18.062 2.092 1 86.62 85 ILE A C 1
ATOM 670 O O . ILE A 1 85 ? 8.406 -18.438 2.338 1 86.62 85 ILE A O 1
ATOM 674 N N . HIS A 1 86 ? 6.844 -17.75 0.912 1 87.19 86 HIS A N 1
ATOM 675 C CA . HIS A 1 86 ? 7.77 -17.766 -0.213 1 87.19 86 HIS A CA 1
ATOM 676 C C . HIS A 1 86 ? 8.359 -16.391 -0.476 1 87.19 86 HIS A C 1
ATOM 678 O O . HIS A 1 86 ? 9.516 -16.266 -0.887 1 87.19 86 HIS A O 1
ATOM 684 N N . ARG A 1 87 ? 7.578 -15.391 -0.267 1 88.56 87 ARG A N 1
ATOM 685 C CA . ARG A 1 87 ? 7.992 -14.008 -0.513 1 88.56 87 ARG A CA 1
ATOM 686 C C . ARG A 1 87 ? 7.223 -13.039 0.378 1 88.56 87 ARG A C 1
ATOM 688 O O . ARG A 1 87 ? 6.008 -13.18 0.554 1 88.56 87 ARG A O 1
ATOM 695 N N . LEU A 1 88 ? 7.914 -12.156 0.979 1 88.19 88 LEU A N 1
ATOM 696 C CA . LEU A 1 88 ? 7.32 -11.109 1.806 1 88.19 88 LEU A CA 1
ATOM 697 C C . LEU A 1 88 ? 7.871 -9.734 1.426 1 88.19 88 LEU A C 1
ATOM 699 O O . LEU A 1 88 ? 9.023 -9.422 1.729 1 88.19 88 LEU A O 1
ATOM 703 N N . GLU A 1 89 ? 7.008 -8.961 0.709 1 89.94 89 GLU A N 1
ATOM 704 C CA . GLU A 1 89 ? 7.434 -7.617 0.329 1 89.94 89 GLU A CA 1
ATOM 705 C C . GLU A 1 89 ? 6.664 -6.551 1.105 1 89.94 89 GLU A C 1
ATOM 707 O O . GLU A 1 89 ? 7.113 -5.41 1.218 1 89.94 89 GLU A O 1
ATOM 712 N N . ILE A 1 90 ? 5.457 -6.879 1.571 1 92.12 90 ILE A N 1
ATOM 713 C CA . ILE A 1 90 ? 4.602 -5.938 2.287 1 92.12 90 ILE A CA 1
ATOM 714 C C . ILE A 1 90 ? 4.988 -5.91 3.764 1 92.12 90 ILE A C 1
ATOM 716 O O . ILE A 1 90 ? 4.934 -6.938 4.445 1 92.12 90 ILE A O 1
ATOM 720 N N . PRO A 1 91 ? 5.324 -4.719 4.188 1 90.69 91 PRO A N 1
ATOM 721 C CA . PRO A 1 91 ? 5.711 -4.66 5.602 1 90.69 91 PRO A CA 1
ATOM 722 C C . PRO A 1 91 ? 4.555 -4.988 6.543 1 90.69 91 PRO A C 1
ATOM 724 O O . PRO A 1 91 ? 3.432 -4.523 6.336 1 90.69 91 PRO A O 1
ATOM 727 N N . HIS A 1 92 ? 4.898 -5.805 7.508 1 90.75 92 HIS A N 1
ATOM 728 C CA . HIS A 1 92 ? 3.916 -6.199 8.508 1 90.75 92 HIS A CA 1
ATOM 729 C C . HIS A 1 92 ? 4.344 -5.758 9.906 1 90.75 92 HIS A C 1
ATOM 731 O O . HIS A 1 92 ? 5.488 -5.34 10.109 1 90.75 92 HIS A O 1
ATOM 737 N N . GLY A 1 93 ? 3.352 -5.797 10.852 1 92.38 93 GLY A N 1
ATOM 738 C CA . GLY A 1 93 ? 3.625 -5.398 12.219 1 92.38 93 GLY A CA 1
ATOM 739 C C . GLY A 1 93 ? 3.16 -3.988 12.539 1 92.38 93 GLY A C 1
ATOM 740 O O . GLY A 1 93 ? 2.348 -3.42 11.805 1 92.38 93 GLY A O 1
ATOM 741 N N . ARG A 1 94 ? 3.709 -3.502 13.656 1 94.94 94 ARG A N 1
ATOM 742 C CA . ARG A 1 94 ? 3.318 -2.174 14.117 1 94.94 94 ARG A CA 1
ATOM 743 C C . ARG A 1 94 ? 3.961 -1.088 13.258 1 94.94 94 ARG A C 1
ATOM 745 O O . ARG A 1 94 ? 5.137 -1.187 12.898 1 94.94 94 ARG A O 1
ATOM 752 N N . PHE A 1 95 ? 3.174 -0.164 12.875 1 95.62 95 PHE A N 1
ATOM 753 C CA . PHE A 1 95 ? 3.695 0.97 12.125 1 95.62 95 PHE A CA 1
ATOM 754 C C . PHE A 1 95 ? 3.432 2.277 12.859 1 95.62 95 PHE A C 1
ATOM 756 O O . PHE A 1 95 ? 2.541 2.348 13.711 1 95.62 95 PHE A O 1
ATOM 763 N N . GLU A 1 96 ? 4.219 3.26 12.484 1 96.56 96 GLU A N 1
ATOM 764 C CA . GLU A 1 96 ? 4.035 4.625 12.969 1 96.56 96 GLU A CA 1
ATOM 765 C C . GLU A 1 96 ? 4.648 5.637 12 1 96.56 96 GLU A C 1
ATOM 767 O O . GLU A 1 96 ? 5.746 5.426 11.492 1 96.56 96 GLU A O 1
ATOM 772 N N . ARG A 1 97 ? 3.881 6.648 11.656 1 96.62 97 ARG A N 1
ATOM 773 C CA . ARG A 1 97 ? 4.379 7.777 10.875 1 96.62 97 ARG A CA 1
ATOM 774 C C . ARG A 1 97 ? 4.137 9.094 11.602 1 96.62 97 ARG A C 1
ATOM 776 O O . ARG A 1 97 ? 3.002 9.406 11.977 1 96.62 97 ARG A O 1
ATOM 783 N N . ARG A 1 98 ? 5.223 9.758 11.797 1 95.5 98 ARG A N 1
ATOM 784 C CA . ARG A 1 98 ? 5.125 11.094 12.375 1 95.5 98 ARG A CA 1
ATOM 785 C C . ARG A 1 98 ? 5.434 12.164 11.336 1 95.5 98 ARG A C 1
ATOM 787 O O . ARG A 1 98 ? 6.449 12.094 10.641 1 95.5 98 ARG A O 1
ATOM 794 N N . ILE A 1 99 ? 4.539 13.086 11.266 1 93.56 99 ILE A N 1
ATOM 795 C CA . ILE A 1 99 ? 4.656 14.141 10.266 1 93.56 99 ILE A CA 1
ATOM 796 C C . ILE A 1 99 ? 4.605 15.508 10.945 1 93.56 99 ILE A C 1
ATOM 798 O O . ILE A 1 99 ? 3.609 15.852 11.586 1 93.56 99 ILE A O 1
ATOM 802 N N . ARG A 1 100 ? 5.621 16.234 10.836 1 91.81 100 ARG A N 1
ATOM 803 C CA . ARG A 1 100 ? 5.609 17.609 11.344 1 91.81 100 ARG A CA 1
ATOM 804 C C . ARG A 1 100 ? 4.938 18.547 10.359 1 91.81 100 ARG A C 1
ATOM 806 O O . ARG A 1 100 ? 5.395 18.703 9.219 1 91.81 100 ARG A O 1
ATOM 813 N N . LEU A 1 101 ? 3.908 19.156 10.805 1 88.5 101 LEU A N 1
ATOM 814 C CA . LEU A 1 101 ? 3.154 20.062 9.953 1 88.5 101 LEU A CA 1
ATOM 815 C C . LEU A 1 101 ? 3.596 21.516 10.188 1 88.5 101 LEU A C 1
ATOM 817 O O . LEU A 1 101 ? 3.693 21.953 11.336 1 88.5 101 LEU A O 1
ATOM 821 N N . GLN A 1 102 ? 4.348 22.047 9.305 1 77.81 102 GLN A N 1
ATOM 822 C CA . GLN A 1 102 ? 4.945 23.375 9.445 1 77.81 102 GLN A CA 1
ATOM 823 C C . GLN A 1 102 ? 3.895 24.469 9.266 1 77.81 102 GLN A C 1
ATOM 825 O O . GLN A 1 102 ? 4.043 25.344 8.414 1 77.81 102 GLN A O 1
ATOM 830 N N . SER A 1 103 ? 2.773 24.312 9.797 1 69.94 103 SER A N 1
ATOM 831 C CA . SER A 1 103 ? 1.795 25.391 9.711 1 69.94 103 SER A CA 1
ATOM 832 C C . SER A 1 103 ? 1.301 25.812 11.094 1 69.94 103 SER A C 1
ATOM 834 O O . SER A 1 103 ? 1.563 25.125 12.086 1 69.94 103 SER A O 1
ATOM 836 N N . GLY A 1 104 ? 0.775 26.984 11.133 1 74.75 104 GLY A N 1
ATOM 837 C CA . GLY A 1 104 ? 0.136 27.484 12.344 1 74.75 104 GLY A CA 1
ATOM 838 C C . GLY A 1 104 ? -0.902 26.531 12.906 1 74.75 104 GLY A C 1
ATOM 839 O O . GLY A 1 104 ? -0.675 25.328 12.969 1 74.75 104 GLY A O 1
ATOM 840 N N . ARG A 1 105 ? -2.064 27.047 13.289 1 81.94 105 ARG A N 1
ATOM 841 C CA . ARG A 1 105 ? -3.158 26.25 13.836 1 81.94 105 ARG A CA 1
ATOM 842 C C . ARG A 1 105 ? -3.82 25.406 12.758 1 81.94 105 ARG A C 1
ATOM 844 O O . ARG A 1 105 ? -4.203 25.922 11.703 1 81.94 105 ARG A O 1
ATOM 851 N N . LEU A 1 106 ? -3.844 24.109 12.984 1 87.69 106 LEU A N 1
ATOM 852 C CA . LEU A 1 106 ? -4.43 23.172 12.039 1 87.69 106 LEU A CA 1
ATOM 853 C C . LEU A 1 106 ? -5.699 22.547 12.609 1 87.69 106 LEU A C 1
ATOM 855 O O . LEU A 1 106 ? -5.781 22.281 13.812 1 87.69 106 LEU A O 1
ATOM 859 N N . GLU A 1 107 ? -6.691 22.469 11.734 1 90.75 107 GLU A N 1
ATOM 860 C CA . GLU A 1 107 ? -7.926 21.766 12.078 1 90.75 107 GLU A CA 1
ATOM 861 C C . GLU A 1 107 ? -8.211 20.625 11.094 1 90.75 107 GLU A C 1
ATOM 863 O O . GLU A 1 107 ? -8.156 20.828 9.883 1 90.75 107 GLU A O 1
ATOM 868 N N . LEU A 1 108 ? -8.484 19.453 11.68 1 92.69 108 LEU A N 1
ATOM 869 C CA . LEU A 1 108 ? -8.828 18.328 10.82 1 92.69 108 LEU A CA 1
ATOM 870 C C . LEU A 1 108 ? -10.219 18.5 10.227 1 92.69 108 LEU A C 1
ATOM 872 O O . LEU A 1 108 ? -11.219 18.531 10.953 1 92.69 108 LEU A O 1
ATOM 876 N N . GLU A 1 109 ? -10.234 18.594 8.93 1 93.12 109 GLU A N 1
ATOM 877 C CA . GLU A 1 109 ? -11.508 18.844 8.258 1 93.12 109 GLU A CA 1
ATOM 878 C C . GLU A 1 109 ? -12.102 17.547 7.707 1 93.12 109 GLU A C 1
ATOM 880 O O . GLU A 1 109 ? -13.32 17.406 7.602 1 93.12 109 GLU A O 1
ATOM 885 N N . ARG A 1 110 ? -11.172 16.719 7.32 1 94.5 110 ARG A N 1
ATOM 886 C CA . ARG A 1 110 ? -11.633 15.5 6.656 1 94.5 110 ARG A CA 1
ATOM 887 C C . ARG A 1 110 ? -10.734 14.312 6.992 1 94.5 110 ARG A C 1
ATOM 889 O O . ARG A 1 110 ? -9.508 14.445 7.012 1 94.5 110 ARG A O 1
ATOM 896 N N . ARG A 1 111 ? -11.242 13.227 7.336 1 95.88 111 ARG A N 1
ATOM 897 C CA . ARG A 1 111 ? -10.609 11.93 7.527 1 95.88 111 ARG A CA 1
ATOM 898 C C . ARG A 1 111 ? -11.375 10.836 6.805 1 95.88 111 ARG A C 1
ATOM 900 O O . ARG A 1 111 ? -12.531 10.555 7.141 1 95.88 111 ARG A O 1
ATOM 907 N N . GLU A 1 112 ? -10.805 10.273 5.855 1 95.94 112 GLU A N 1
ATOM 908 C CA . GLU A 1 112 ? -11.453 9.227 5.074 1 95.94 112 GLU A CA 1
ATOM 909 C C . GLU A 1 112 ? -10.484 8.078 4.785 1 95.94 112 GLU A C 1
ATOM 911 O O . GLU A 1 112 ? -9.297 8.305 4.551 1 95.94 112 GLU A O 1
ATOM 916 N N . ALA A 1 113 ? -10.969 6.871 4.867 1 96.62 113 ALA A N 1
ATOM 917 C CA . ALA A 1 113 ? -10.195 5.695 4.477 1 96.62 113 ALA A CA 1
ATOM 918 C C . ALA A 1 113 ? -10.891 4.938 3.346 1 96.62 113 ALA A C 1
ATOM 920 O O . ALA A 1 113 ? -12.055 4.562 3.465 1 96.62 113 ALA A O 1
ATOM 921 N N . ARG A 1 114 ? -10.172 4.867 2.264 1 94.94 114 ARG A N 1
ATOM 922 C CA . ARG A 1 114 ? -10.719 4.16 1.107 1 94.94 114 ARG A CA 1
ATOM 923 C C . ARG A 1 114 ? -9.648 3.309 0.435 1 94.94 114 ARG A C 1
ATOM 925 O O . ARG A 1 114 ? -8.547 3.789 0.156 1 94.94 114 ARG A O 1
ATOM 932 N N . ASN A 1 115 ? -9.945 2.055 0.256 1 96.94 115 ASN A N 1
ATOM 933 C CA . ASN A 1 115 ? -9.07 1.138 -0.461 1 96.94 115 ASN A CA 1
ATOM 934 C C . ASN A 1 115 ? -7.656 1.142 0.122 1 96.94 115 ASN A C 1
ATOM 936 O O . ASN A 1 115 ? -6.676 1.219 -0.618 1 96.94 115 ASN A O 1
ATOM 940 N N . GLY A 1 116 ? -7.617 1.122 1.35 1 97.44 116 GLY A N 1
ATOM 941 C CA . GLY A 1 116 ? -6.332 0.968 2.012 1 97.44 116 GLY A CA 1
ATOM 942 C C . GLY A 1 116 ? -5.504 2.24 2.01 1 97.44 116 GLY A C 1
ATOM 943 O O . GLY A 1 116 ? -4.285 2.193 2.174 1 97.44 116 GLY A O 1
ATOM 944 N N . CYS A 1 117 ? -6.16 3.338 1.736 1 97.12 117 CYS A N 1
ATOM 945 C CA . CYS A 1 117 ? -5.523 4.648 1.78 1 97.12 117 CYS A CA 1
ATOM 946 C C . CYS A 1 117 ? -6.273 5.586 2.721 1 97.12 117 CYS A C 1
ATOM 948 O O . CYS A 1 117 ? -7.488 5.758 2.6 1 97.12 117 CYS A O 1
ATOM 950 N N . LEU A 1 118 ? -5.547 6.164 3.674 1 97.44 118 LEU A N 1
ATOM 951 C CA . LEU A 1 118 ? -6.113 7.141 4.602 1 97.44 118 LEU A CA 1
ATOM 952 C C . LEU A 1 118 ? -5.875 8.562 4.105 1 97.44 118 LEU A C 1
ATOM 954 O O . LEU A 1 118 ? -4.742 8.938 3.791 1 97.44 118 LEU A O 1
ATOM 958 N N . LEU A 1 119 ? -6.93 9.266 3.982 1 96.31 119 LEU A N 1
ATOM 959 C CA . LEU A 1 119 ? -6.844 10.68 3.627 1 96.31 119 LEU A CA 1
ATOM 960 C C . LEU A 1 119 ? -7.137 11.562 4.836 1 96.31 119 LEU A C 1
ATOM 962 O O . LEU A 1 119 ? -8.172 11.398 5.492 1 96.31 119 LEU A O 1
ATOM 966 N N . LEU A 1 120 ? -6.262 12.43 5.121 1 96.12 120 LEU A N 1
ATOM 967 C CA . LEU A 1 120 ? -6.449 13.469 6.129 1 96.12 120 LEU A CA 1
ATOM 968 C C . LEU A 1 120 ? -6.316 14.859 5.512 1 96.12 120 LEU A C 1
ATOM 970 O O . LEU A 1 120 ? -5.332 15.148 4.832 1 96.12 120 LEU A O 1
ATOM 974 N N . VAL A 1 121 ? -7.309 15.68 5.762 1 94.19 121 VAL A N 1
ATOM 975 C CA . VAL A 1 121 ? -7.258 17.047 5.277 1 94.19 121 VAL A CA 1
ATOM 976 C C . VAL A 1 121 ? -7.352 18.016 6.449 1 94.19 121 VAL A C 1
ATOM 978 O O . VAL A 1 121 ? -8.273 17.938 7.266 1 94.19 121 VAL A O 1
ATOM 981 N N . PHE A 1 122 ? -6.445 18.891 6.488 1 94 122 PHE A N 1
ATOM 982 C CA . PHE A 1 122 ? -6.414 19.906 7.531 1 94 122 PHE A CA 1
ATOM 983 C C . PHE A 1 122 ? -6.617 21.297 6.934 1 94 122 PHE A C 1
ATOM 985 O O . PHE A 1 122 ? -6.094 21.594 5.863 1 94 122 PHE A O 1
ATOM 992 N N . SER A 1 123 ? -7.352 22.094 7.652 1 93.19 123 SER A N 1
ATOM 993 C CA . SER A 1 123 ? -7.398 23.516 7.336 1 93.19 123 SER A CA 1
ATOM 994 C C . SER A 1 123 ? -6.355 24.297 8.133 1 93.19 123 SER A C 1
ATOM 996 O O . SER A 1 123 ? -6.098 23.984 9.297 1 93.19 123 SER A O 1
ATOM 998 N N . LYS A 1 124 ? -5.77 25.219 7.402 1 88.19 124 LYS A N 1
ATOM 999 C CA . LYS A 1 124 ? -4.789 26.109 8.031 1 88.19 124 LYS A CA 1
ATOM 1000 C C . LYS A 1 124 ? -5.441 27.391 8.523 1 88.19 124 LYS A C 1
ATOM 1002 O O . LYS A 1 124 ? -6.219 28.016 7.801 1 88.19 124 LYS A O 1
ATOM 1007 N N . HIS A 1 125 ? -5.262 27.641 9.789 1 84.69 125 HIS A N 1
ATOM 1008 C CA . HIS A 1 125 ? -5.773 28.906 10.328 1 84.69 125 HIS A CA 1
ATOM 1009 C C . HIS A 1 125 ? -4.641 29.781 10.828 1 84.69 125 HIS A C 1
ATOM 1011 O O . HIS A 1 125 ? -3.641 29.297 11.344 1 84.69 125 HIS A O 1
ATOM 1017 N N . PRO A 1 126 ? -4.66 31.141 10.484 1 73.88 126 PRO A N 1
ATOM 1018 C CA . PRO A 1 126 ? -3.664 32.094 11 1 73.88 126 PRO A CA 1
ATOM 1019 C C . PRO A 1 126 ? -3.518 32.031 12.516 1 73.88 126 PRO A C 1
ATOM 1021 O O . PRO A 1 126 ? -4.469 31.672 13.219 1 73.88 126 PRO A O 1
ATOM 1024 N N . MET B 1 1 ? 20.203 -14.781 9.148 1 39.16 1 MET B N 1
ATOM 1025 C CA . MET B 1 1 ? 19.609 -13.539 9.633 1 39.16 1 MET B CA 1
ATOM 1026 C C . MET B 1 1 ? 20.031 -12.367 8.75 1 39.16 1 MET B C 1
ATOM 1028 O O . MET B 1 1 ? 19.172 -11.594 8.305 1 39.16 1 MET B O 1
ATOM 1032 N N . TRP B 1 2 ? 21.328 -12.305 8.469 1 45.59 2 TRP B N 1
ATOM 1033 C CA . TRP B 1 2 ? 21.938 -11.227 7.691 1 45.59 2 TRP B CA 1
ATOM 1034 C C . TRP B 1 2 ? 21.594 -11.359 6.211 1 45.59 2 TRP B C 1
ATOM 1036 O O . TRP B 1 2 ? 21.266 -10.367 5.559 1 45.59 2 TRP B O 1
ATOM 1046 N N . ALA B 1 3 ? 21.609 -12.398 5.672 1 49.5 3 ALA B N 1
ATOM 1047 C CA . ALA B 1 3 ? 21.359 -12.68 4.262 1 49.5 3 ALA B CA 1
ATOM 1048 C C . ALA B 1 3 ? 19.922 -12.375 3.889 1 49.5 3 ALA B C 1
ATOM 1050 O O . ALA B 1 3 ? 19.641 -11.883 2.795 1 49.5 3 ALA B O 1
ATOM 1051 N N . GLU B 1 4 ? 18.969 -12.727 4.746 1 45.22 4 GLU B N 1
ATOM 1052 C CA . GLU B 1 4 ? 17.562 -12.445 4.488 1 45.22 4 GLU B CA 1
ATOM 1053 C C . GLU B 1 4 ? 17.281 -10.945 4.527 1 45.22 4 GLU B C 1
ATOM 1055 O O . GLU B 1 4 ? 16.5 -10.438 3.732 1 45.22 4 GLU B O 1
ATOM 1060 N N . ALA B 1 5 ? 18.047 -10.273 5.422 1 49.22 5 ALA B N 1
ATOM 1061 C CA . ALA B 1 5 ? 17.938 -8.82 5.508 1 49.22 5 ALA B CA 1
ATOM 1062 C C . ALA B 1 5 ? 18.5 -8.156 4.25 1 49.22 5 ALA B C 1
ATOM 1064 O O . ALA B 1 5 ? 17.891 -7.23 3.711 1 49.22 5 ALA B O 1
ATOM 1065 N N . CYS B 1 6 ? 19.547 -8.656 3.723 1 48.69 6 CYS B N 1
ATOM 1066 C CA . CYS B 1 6 ? 20.156 -8.125 2.506 1 48.69 6 CYS B CA 1
ATOM 1067 C C . CYS B 1 6 ? 19.281 -8.422 1.291 1 48.69 6 CYS B C 1
ATOM 1069 O O . CYS B 1 6 ? 19.141 -7.574 0.404 1 48.69 6 CYS B O 1
ATOM 1071 N N . GLU B 1 7 ? 18.734 -9.492 1.228 1 51.91 7 GLU B N 1
ATOM 1072 C CA . GLU B 1 7 ? 17.844 -9.828 0.119 1 51.91 7 GLU B CA 1
ATOM 1073 C C . GLU B 1 7 ? 16.562 -9 0.168 1 51.91 7 GLU B C 1
ATOM 1075 O O . GLU B 1 7 ? 16.047 -8.586 -0.871 1 51.91 7 GLU B O 1
ATOM 1080 N N . MET B 1 8 ? 16.125 -8.672 1.404 1 47.94 8 MET B N 1
ATOM 1081 C CA . MET B 1 8 ? 14.93 -7.84 1.552 1 47.94 8 MET B CA 1
ATOM 1082 C C . MET B 1 8 ? 15.242 -6.391 1.187 1 47.94 8 MET B C 1
ATOM 1084 O O . MET B 1 8 ? 14.43 -5.727 0.533 1 47.94 8 MET B O 1
ATOM 1088 N N . LEU B 1 9 ? 16.516 -6.012 1.49 1 50.47 9 LEU B N 1
ATOM 1089 C CA . LEU B 1 9 ? 16.938 -4.68 1.081 1 50.47 9 LEU B CA 1
ATOM 1090 C C . LEU B 1 9 ? 17.109 -4.605 -0.433 1 50.47 9 LEU B C 1
ATOM 1092 O O . LEU B 1 9 ? 16.734 -3.604 -1.052 1 50.47 9 LEU B O 1
ATOM 1096 N N . ASP B 1 10 ? 17.672 -5.5 -1.028 1 48.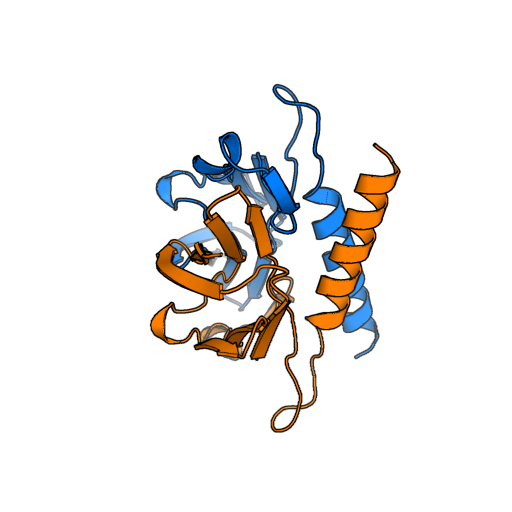88 10 ASP B N 1
ATOM 1097 C CA . ASP B 1 10 ? 17.797 -5.551 -2.48 1 48.88 10 ASP B CA 1
ATOM 1098 C C . ASP B 1 10 ? 16.422 -5.598 -3.156 1 48.88 10 ASP B C 1
ATOM 1100 O O . ASP B 1 10 ? 16.203 -4.922 -4.164 1 48.88 10 ASP B O 1
ATOM 1104 N N . ARG B 1 11 ? 15.5 -6.227 -2.637 1 49.31 11 ARG B N 1
ATOM 1105 C CA . ARG B 1 11 ? 14.164 -6.281 -3.221 1 49.31 11 ARG B CA 1
ATOM 1106 C C . ARG B 1 11 ? 13.438 -4.957 -3.037 1 49.31 11 ARG B C 1
ATOM 1108 O O . ARG B 1 11 ? 12.734 -4.496 -3.943 1 49.31 11 ARG B O 1
ATOM 1115 N N . ALA B 1 12 ? 13.594 -4.352 -1.881 1 48.25 12 ALA B N 1
ATOM 1116 C CA . ALA B 1 12 ? 13 -3.041 -1.634 1 48.25 12 ALA B CA 1
ATOM 1117 C C . ALA B 1 12 ? 13.578 -1.991 -2.58 1 48.25 12 ALA B C 1
ATOM 1119 O O . ALA B 1 12 ? 12.844 -1.151 -3.105 1 48.25 12 ALA B O 1
ATOM 1120 N N . GLU B 1 13 ? 14.969 -1.997 -2.865 1 46.22 13 GLU B N 1
ATOM 1121 C CA . GLU B 1 13 ? 15.594 -1.119 -3.844 1 46.22 13 GLU B CA 1
ATOM 1122 C C . GLU B 1 13 ? 15.078 -1.399 -5.254 1 46.22 13 GLU B C 1
ATOM 1124 O O . GLU B 1 13 ? 14.828 -0.472 -6.023 1 46.22 13 GLU B O 1
ATOM 1129 N N . ARG B 1 14 ? 14.945 -2.551 -5.605 1 45.91 14 ARG B N 1
ATOM 1130 C CA . ARG B 1 14 ? 14.43 -2.865 -6.934 1 45.91 14 ARG B CA 1
ATOM 1131 C C . ARG B 1 14 ? 12.992 -2.393 -7.082 1 45.91 14 ARG B C 1
ATOM 1133 O O . ARG B 1 14 ? 12.602 -1.88 -8.141 1 45.91 14 ARG B O 1
ATOM 1140 N N . LEU B 1 15 ? 12.219 -2.617 -6.059 1 44.69 15 LEU B N 1
ATOM 1141 C CA . LEU B 1 15 ? 10.836 -2.164 -6.152 1 44.69 15 LEU B CA 1
ATOM 1142 C C . LEU B 1 15 ? 10.766 -0.641 -6.199 1 44.69 15 LEU B C 1
ATOM 1144 O O . LEU B 1 15 ? 9.984 -0.075 -6.973 1 44.69 15 LEU B O 1
ATOM 1148 N N . GLN B 1 16 ? 11.648 0.006 -5.43 1 46.78 16 GLN B N 1
ATOM 1149 C CA . GLN B 1 16 ? 11.703 1.463 -5.484 1 46.78 16 GLN B CA 1
ATOM 1150 C C . GLN B 1 16 ? 12.148 1.942 -6.863 1 46.78 16 GLN B C 1
ATOM 1152 O O . GLN B 1 16 ? 11.57 2.881 -7.418 1 46.78 16 GLN B O 1
ATOM 1157 N N . ARG B 1 17 ? 13.266 1.381 -7.414 1 44.22 17 ARG B N 1
ATOM 1158 C CA . ARG B 1 17 ? 13.781 1.749 -8.727 1 44.22 17 ARG B CA 1
ATOM 1159 C C . ARG B 1 17 ? 12.758 1.469 -9.82 1 44.22 17 ARG B C 1
ATOM 1161 O O . ARG B 1 17 ? 12.672 2.213 -10.805 1 44.22 17 ARG B O 1
ATOM 1168 N N . GLN B 1 18 ? 12.062 0.384 -9.734 1 43.12 18 GLN B N 1
ATOM 1169 C CA . GLN B 1 18 ? 11.133 0.066 -10.812 1 43.12 18 GLN B CA 1
ATOM 1170 C C . GLN B 1 18 ? 9.914 0.982 -10.766 1 43.12 18 GLN B C 1
ATOM 1172 O O . GLN B 1 18 ? 9.312 1.271 -11.805 1 43.12 18 GLN B O 1
ATOM 1177 N N . PHE B 1 19 ? 9.453 1.389 -9.633 1 43.53 19 PHE B N 1
ATOM 1178 C CA . PHE B 1 19 ? 8.203 2.127 -9.477 1 43.53 19 PHE B CA 1
ATOM 1179 C C . PHE B 1 19 ? 8.383 3.578 -9.906 1 43.53 19 PHE B C 1
ATOM 1181 O O . PHE B 1 19 ? 7.422 4.223 -10.344 1 43.53 19 PHE B O 1
ATOM 1188 N N . PHE B 1 20 ? 9.469 4.254 -9.633 1 41.19 20 PHE B N 1
ATOM 1189 C CA . PHE B 1 20 ? 9.523 5.688 -9.891 1 41.19 20 PHE B CA 1
ATOM 1190 C C . PHE B 1 20 ? 10.07 5.969 -11.289 1 41.19 20 PHE B C 1
ATOM 1192 O O . PHE B 1 20 ? 11.273 6.145 -11.461 1 41.19 20 PHE B O 1
ATOM 1199 N N . ARG B 1 21 ? 9.539 5.441 -12.375 1 35.97 21 ARG B N 1
ATOM 1200 C CA . ARG B 1 21 ? 9.875 6.113 -13.625 1 35.97 21 ARG B CA 1
ATOM 1201 C C . ARG B 1 21 ? 8.945 7.293 -13.883 1 35.97 21 ARG B C 1
ATOM 1203 O O . ARG B 1 21 ? 7.758 7.105 -14.148 1 35.97 21 ARG B O 1
ATOM 1210 N N . PRO B 1 22 ? 9.18 8.508 -13.438 1 36.22 22 PRO B N 1
ATOM 1211 C CA . PRO B 1 22 ? 8.336 9.672 -13.719 1 36.22 22 PRO B CA 1
ATOM 1212 C C . PRO B 1 22 ? 7.832 9.695 -15.164 1 36.22 22 PRO B C 1
ATOM 1214 O O . PRO B 1 22 ? 6.676 10.039 -15.414 1 36.22 22 PRO B O 1
ATOM 1217 N N . GLY B 1 23 ? 8.633 10.133 -16.125 1 38.53 23 GLY B N 1
ATOM 1218 C CA . GLY B 1 23 ? 8.391 10.914 -17.328 1 38.53 23 GLY B CA 1
ATOM 1219 C C . GLY B 1 23 ? 7.449 10.234 -18.297 1 38.53 23 GLY B C 1
ATOM 1220 O O . GLY B 1 23 ? 6.754 10.898 -19.062 1 38.53 23 GLY B O 1
ATOM 1221 N N . GLN B 1 24 ? 7.848 9.289 -19.125 1 36.91 24 GLN B N 1
ATOM 1222 C CA . GLN B 1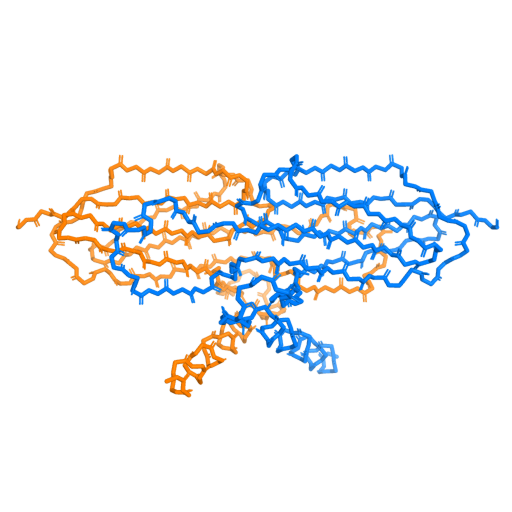 24 ? 7.363 9.156 -20.484 1 36.91 24 GLN B CA 1
ATOM 1223 C C . GLN B 1 24 ? 5.965 8.547 -20.516 1 36.91 24 GLN B C 1
ATOM 1225 O O . GLN B 1 24 ? 5.762 7.418 -20.078 1 36.91 24 GLN B O 1
ATOM 1230 N N . ALA B 1 25 ? 4.867 9.438 -20.594 1 39 25 ALA B N 1
ATOM 1231 C CA . ALA B 1 25 ? 3.432 9.227 -20.75 1 39 25 ALA B CA 1
ATOM 1232 C C . ALA B 1 25 ? 3.137 7.832 -21.297 1 39 25 ALA B C 1
ATOM 1234 O O . ALA B 1 25 ? 2.334 7.09 -20.719 1 39 25 ALA B O 1
ATOM 1235 N N . ALA B 1 26 ? 2.713 7.844 -22.656 1 39.91 26 ALA B N 1
ATOM 1236 C CA . ALA B 1 26 ? 1.868 6.973 -23.469 1 39.91 26 ALA B CA 1
ATOM 1237 C C . ALA B 1 26 ? 2.432 5.555 -23.516 1 39.91 26 ALA B C 1
ATOM 1239 O O . ALA B 1 26 ? 1.688 4.582 -23.391 1 39.91 26 ALA B O 1
ATOM 1240 N N . ARG B 1 27 ? 3.496 5.367 -24.266 1 47 27 ARG B N 1
ATOM 1241 C CA . ARG B 1 27 ? 3.99 4.082 -24.75 1 47 27 ARG B CA 1
ATOM 1242 C C . ARG B 1 27 ? 4.766 3.348 -23.656 1 47 27 ARG B C 1
ATOM 1244 O O . ARG B 1 27 ? 5.496 2.396 -23.953 1 47 27 ARG B O 1
ATOM 1251 N N . 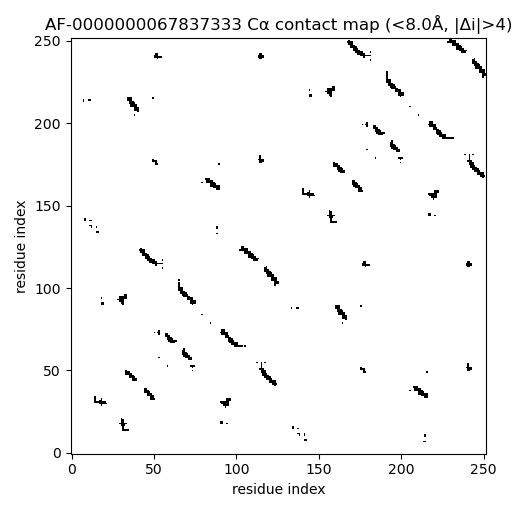GLN B 1 28 ? 4.949 4.184 -22.406 1 60.28 28 GLN B N 1
ATOM 1252 C CA . GLN B 1 28 ? 6.035 3.746 -21.531 1 60.28 28 GLN B CA 1
ATOM 1253 C C . GLN B 1 28 ? 5.566 2.658 -20.578 1 60.28 28 GLN B C 1
ATOM 1255 O O . GLN B 1 28 ? 4.387 2.6 -20.219 1 60.28 28 GLN B O 1
ATOM 1260 N N . GLY B 1 29 ? 6.113 1.753 -20.438 1 73.88 29 GLY B N 1
ATOM 1261 C CA . GLY B 1 29 ? 6.008 0.57 -19.594 1 73.88 29 GLY B CA 1
ATOM 1262 C C . GLY B 1 29 ? 5.637 0.889 -18.156 1 73.88 29 GLY B C 1
ATOM 1263 O O . GLY B 1 29 ? 5.473 2.057 -17.797 1 73.88 29 GLY B O 1
ATOM 1264 N N . PRO B 1 30 ? 5.156 -0.059 -17.531 1 76 30 PRO B N 1
ATOM 1265 C CA . PRO B 1 30 ? 4.848 0.141 -16.109 1 76 30 PRO B CA 1
ATOM 1266 C C . PRO B 1 30 ? 5.926 0.946 -15.375 1 76 30 PRO B C 1
ATOM 1268 O O . PRO B 1 30 ? 7.113 0.804 -15.672 1 76 30 PRO B O 1
ATOM 1271 N N . THR B 1 31 ? 5.352 1.841 -14.562 1 82.62 31 THR B N 1
ATOM 1272 C CA . THR B 1 31 ? 6.242 2.762 -13.859 1 82.62 31 THR B CA 1
ATOM 1273 C C . THR B 1 31 ? 6.664 2.186 -12.516 1 82.62 31 THR B C 1
ATOM 1275 O O . THR B 1 31 ? 7.645 2.637 -11.922 1 82.62 31 THR B O 1
ATOM 1278 N N . TRP B 1 32 ? 5.906 1.2 -11.945 1 88.88 32 TRP B N 1
ATOM 1279 C CA . TRP B 1 32 ? 6.246 0.613 -10.656 1 88.88 32 TRP B CA 1
ATOM 1280 C C . TRP B 1 32 ? 5.645 -0.783 -10.516 1 88.88 32 TRP B C 1
ATOM 1282 O O . TRP B 1 32 ? 4.809 -1.188 -11.328 1 88.88 32 TRP B O 1
ATOM 1292 N N . GLU B 1 33 ? 6.172 -1.531 -9.578 1 93.38 33 GLU B N 1
ATOM 1293 C CA . GLU B 1 33 ? 5.707 -2.877 -9.258 1 93.38 33 GLU B CA 1
ATOM 1294 C C . GLU B 1 33 ? 5.105 -2.938 -7.859 1 93.38 33 GLU B C 1
ATOM 1296 O O . GLU B 1 33 ? 5.785 -2.65 -6.871 1 93.38 33 GLU B O 1
ATOM 1301 N N . PRO B 1 34 ? 3.832 -3.299 -7.812 1 96.56 34 PRO B N 1
ATOM 1302 C CA . PRO B 1 34 ? 3.268 -3.383 -6.465 1 96.56 34 PRO B CA 1
ATOM 1303 C C . PRO B 1 34 ? 3.914 -4.48 -5.621 1 96.56 34 PRO B C 1
ATOM 1305 O O . PRO B 1 34 ? 4.223 -5.559 -6.137 1 96.56 34 PRO B O 1
ATOM 1308 N N . PRO B 1 35 ? 4.16 -4.195 -4.352 1 95.31 35 PRO B N 1
ATOM 1309 C CA . PRO B 1 35 ? 4.691 -5.238 -3.471 1 95.31 35 PRO B CA 1
ATOM 1310 C C . PRO B 1 35 ? 3.73 -6.414 -3.309 1 95.31 35 PRO B C 1
ATOM 1312 O O . PRO B 1 35 ? 2.512 -6.227 -3.314 1 95.31 35 PRO B O 1
ATOM 1315 N N . ILE B 1 36 ? 4.352 -7.562 -3.117 1 95.12 36 ILE B N 1
ATOM 1316 C CA . ILE B 1 36 ? 3.502 -8.742 -2.986 1 95.12 36 ILE B CA 1
ATOM 1317 C C . ILE B 1 36 ? 4.004 -9.609 -1.838 1 95.12 36 ILE B C 1
ATOM 1319 O O . ILE B 1 36 ? 5.168 -9.516 -1.441 1 95.12 36 ILE B O 1
ATOM 1323 N N . ASP B 1 37 ? 3.125 -10.375 -1.257 1 93 37 ASP B N 1
ATOM 1324 C CA . ASP B 1 37 ? 3.43 -11.523 -0.412 1 93 37 ASP B CA 1
ATOM 1325 C C . ASP B 1 37 ? 2.953 -12.82 -1.057 1 93 37 ASP B C 1
ATOM 1327 O O . ASP B 1 37 ? 1.855 -12.875 -1.617 1 93 37 ASP B O 1
ATOM 1331 N N . ILE B 1 38 ? 3.787 -13.805 -1.036 1 92.94 38 ILE B N 1
ATOM 1332 C CA . ILE B 1 38 ? 3.422 -15.102 -1.599 1 92.94 38 ILE B CA 1
ATOM 1333 C C . ILE B 1 38 ? 3.516 -16.172 -0.52 1 92.94 38 ILE B C 1
ATOM 1335 O O . ILE B 1 38 ? 4.555 -16.328 0.128 1 92.94 38 ILE B O 1
ATOM 1339 N N . PHE B 1 39 ? 2.412 -16.844 -0.371 1 92.19 39 PHE B N 1
ATOM 1340 C CA . PHE B 1 39 ? 2.299 -17.984 0.531 1 92.19 39 PHE B CA 1
ATOM 1341 C C . PHE B 1 39 ? 1.943 -19.25 -0.238 1 92.19 39 PHE B C 1
ATOM 1343 O O . PHE B 1 39 ? 1.164 -19.203 -1.192 1 92.19 39 PHE B O 1
ATOM 1350 N N . GLU B 1 40 ? 2.529 -20.328 0.289 1 90.69 40 GLU B N 1
ATOM 1351 C CA . GLU B 1 40 ? 2.297 -21.547 -0.48 1 90.69 40 GLU B CA 1
ATOM 1352 C C . GLU B 1 40 ? 2.131 -22.75 0.437 1 90.69 40 GLU B C 1
ATOM 1354 O O . GLU B 1 40 ? 2.822 -22.875 1.451 1 90.69 40 GLU B O 1
ATOM 1359 N N . THR B 1 41 ? 1.105 -23.594 0.143 1 89.31 41 THR B N 1
ATOM 1360 C CA . THR B 1 41 ? 0.993 -24.953 0.665 1 89.31 41 THR B CA 1
ATOM 1361 C C . THR B 1 41 ? 1.168 -25.969 -0.452 1 89.31 41 THR B C 1
ATOM 1363 O O . THR B 1 41 ? 1.51 -25.609 -1.581 1 89.31 41 THR B O 1
ATOM 1366 N N . GLU B 1 42 ? 1.008 -27.219 -0.068 1 87.38 42 GLU B N 1
ATOM 1367 C CA . GLU B 1 42 ? 1.079 -28.266 -1.084 1 87.38 42 GLU B CA 1
ATOM 1368 C C . GLU B 1 42 ? -0.064 -28.125 -2.086 1 87.38 42 GLU B C 1
ATOM 1370 O O . GLU B 1 42 ? 0.078 -28.516 -3.25 1 87.38 42 GLU B O 1
ATOM 1375 N N . ARG B 1 43 ? -1.137 -27.469 -1.699 1 89.75 43 ARG B N 1
ATOM 1376 C CA . ARG B 1 43 ? -2.35 -27.5 -2.51 1 89.75 43 ARG B CA 1
ATOM 1377 C C . ARG B 1 43 ? -2.707 -26.109 -3.029 1 89.75 43 ARG B C 1
ATOM 1379 O O . ARG B 1 43 ? -3.48 -25.984 -3.979 1 89.75 43 ARG B O 1
ATOM 1386 N N . GLU B 1 44 ? -2.135 -25.078 -2.328 1 92 44 GLU B N 1
ATOM 1387 C CA . GLU B 1 44 ? -2.619 -23.75 -2.67 1 92 44 GLU B CA 1
ATOM 1388 C C . GLU B 1 44 ? -1.478 -22.734 -2.693 1 92 44 GLU B C 1
ATOM 1390 O O . GLU B 1 44 ? -0.448 -22.938 -2.047 1 92 44 GLU B O 1
ATOM 1395 N N . ILE B 1 45 ? -1.658 -21.719 -3.486 1 93 45 ILE B N 1
ATOM 1396 C CA . ILE B 1 45 ? -0.799 -20.547 -3.482 1 93 45 ILE B CA 1
ATOM 1397 C C . ILE B 1 45 ? -1.636 -19.297 -3.201 1 93 45 ILE B C 1
ATOM 1399 O O . ILE B 1 45 ? -2.66 -19.062 -3.85 1 93 45 ILE B O 1
ATOM 1403 N N . GLY B 1 46 ? -1.257 -18.594 -2.223 1 93.81 46 GLY B N 1
ATOM 1404 C CA . GLY B 1 46 ? -1.882 -17.312 -1.918 1 93.81 46 GLY B CA 1
ATOM 1405 C C . GLY B 1 46 ? -0.98 -16.125 -2.201 1 93.81 46 GLY B C 1
ATOM 1406 O O . GLY B 1 46 ? 0.176 -16.109 -1.773 1 93.81 46 GLY B O 1
ATOM 1407 N N . ILE B 1 47 ? -1.529 -15.156 -2.9 1 95.06 47 ILE B N 1
ATOM 1408 C CA . ILE B 1 47 ? -0.768 -13.969 -3.27 1 95.06 47 ILE B CA 1
ATOM 1409 C C . ILE B 1 47 ? -1.508 -12.719 -2.811 1 95.06 47 ILE B C 1
ATOM 1411 O O . ILE B 1 47 ? -2.684 -12.531 -3.131 1 95.06 47 ILE B O 1
ATOM 1415 N N . PHE B 1 48 ? -0.818 -11.945 -2.059 1 96 48 PHE B N 1
ATOM 1416 C CA . PHE B 1 48 ? -1.308 -10.617 -1.707 1 96 48 PHE B CA 1
ATOM 1417 C C . PHE B 1 48 ? -0.605 -9.547 -2.531 1 96 48 PHE B C 1
ATOM 1419 O O . PHE B 1 48 ? 0.614 -9.594 -2.709 1 96 48 PHE B O 1
ATOM 1426 N N . VAL B 1 49 ? -1.351 -8.641 -3.053 1 96.88 49 VAL B N 1
ATOM 1427 C CA . VAL B 1 49 ? -0.801 -7.508 -3.797 1 96.88 49 VAL B CA 1
ATOM 1428 C C . VAL B 1 49 ? -1.229 -6.199 -3.143 1 96.88 49 VAL B C 1
ATOM 1430 O O . VAL B 1 49 ? -2.422 -5.953 -2.955 1 96.88 49 VAL B O 1
ATOM 1433 N N . ALA B 1 50 ? -0.288 -5.383 -2.781 1 97.38 50 ALA B N 1
ATOM 1434 C CA . ALA B 1 50 ? -0.587 -4.102 -2.145 1 97.38 50 ALA B CA 1
ATOM 1435 C C . ALA B 1 50 ? -0.884 -3.027 -3.184 1 97.38 50 ALA B C 1
ATOM 1437 O O . ALA B 1 50 ? -0 -2.635 -3.949 1 97.38 50 ALA B O 1
ATOM 1438 N N . LEU B 1 51 ? -2.117 -2.57 -3.17 1 97.88 51 LEU B N 1
ATOM 1439 C CA . LEU B 1 51 ? -2.562 -1.578 -4.145 1 97.88 51 LEU B CA 1
ATOM 1440 C C . LEU B 1 51 ? -3.379 -0.482 -3.469 1 97.88 51 LEU B C 1
ATOM 1442 O O . LEU B 1 51 ? -4.523 -0.231 -3.85 1 97.88 51 LEU B O 1
ATOM 1446 N N . PRO B 1 52 ? -2.756 0.19 -2.504 1 97.12 52 PRO B N 1
ATOM 1447 C CA . PRO B 1 52 ? -3.52 1.242 -1.83 1 97.12 52 PRO B CA 1
ATOM 1448 C C . PRO B 1 52 ? -4.016 2.318 -2.793 1 97.12 52 PRO B C 1
ATOM 1450 O O . PRO B 1 52 ? -3.256 2.789 -3.645 1 97.12 52 PRO B O 1
ATOM 1453 N N . GLY B 1 53 ? -5.277 2.682 -2.639 1 96.12 53 GLY B N 1
ATOM 1454 C CA . GLY B 1 53 ? -5.848 3.779 -3.4 1 96.12 53 GLY B CA 1
ATOM 1455 C C . GLY B 1 53 ? -6.352 3.357 -4.77 1 96.12 53 GLY B C 1
ATOM 1456 O O . GLY B 1 53 ? -6.914 4.168 -5.508 1 96.12 53 GLY B O 1
ATOM 1457 N N . VAL B 1 54 ? -6.152 2.109 -5.102 1 96.94 54 VAL B N 1
ATOM 1458 C CA . VAL B 1 54 ? -6.59 1.647 -6.414 1 96.94 54 VAL B CA 1
ATOM 1459 C C . VAL B 1 54 ? -7.965 0.99 -6.301 1 96.94 54 VAL B C 1
ATOM 1461 O O . VAL B 1 54 ? -8.172 0.117 -5.453 1 96.94 54 VAL B O 1
ATOM 1464 N N . GLU B 1 55 ? -8.859 1.43 -7.125 1 96.56 55 GLU B N 1
ATOM 1465 C CA . GLU B 1 55 ? -10.18 0.809 -7.152 1 96.56 55 GLU B CA 1
ATOM 1466 C C . GLU B 1 55 ? -10.102 -0.627 -7.664 1 96.56 55 GLU B C 1
ATOM 1468 O O . GLU B 1 55 ? -9.5 -0.889 -8.711 1 96.56 55 GLU B O 1
ATOM 1473 N N . PRO B 1 56 ? -10.781 -1.562 -6.926 1 97.06 56 PRO B N 1
ATOM 1474 C CA . PRO B 1 56 ? -10.68 -2.975 -7.305 1 97.06 56 PRO B CA 1
ATOM 1475 C C . PRO B 1 56 ? -11.086 -3.229 -8.75 1 97.06 56 PRO B C 1
ATOM 1477 O O . PRO B 1 56 ? -10.492 -4.074 -9.422 1 97.06 56 PRO B O 1
ATOM 1480 N N . GLN B 1 57 ? -12.117 -2.51 -9.281 1 96.31 57 GLN B N 1
ATOM 1481 C CA . GLN B 1 57 ? -12.633 -2.758 -10.625 1 96.31 57 GLN B CA 1
ATOM 1482 C C . GLN B 1 57 ? -11.633 -2.336 -11.688 1 96.31 57 GLN B C 1
ATOM 1484 O O . GLN B 1 57 ? -11.766 -2.703 -12.859 1 96.31 57 GLN B O 1
ATOM 1489 N N . LEU B 1 58 ? -10.617 -1.613 -11.273 1 96.56 58 LEU B N 1
ATOM 1490 C CA . LEU B 1 58 ? -9.633 -1.111 -12.227 1 96.56 58 LEU B CA 1
ATOM 1491 C C . LEU B 1 58 ? -8.391 -1.998 -12.25 1 96.56 58 LEU B C 1
ATOM 1493 O O . LEU B 1 58 ? -7.426 -1.711 -12.961 1 96.56 58 LEU B O 1
ATOM 1497 N N . ILE B 1 59 ? -8.383 -3.045 -11.484 1 98.12 59 ILE B N 1
ATOM 1498 C CA . ILE B 1 59 ? -7.25 -3.963 -11.422 1 98.12 59 ILE B CA 1
ATOM 1499 C C . ILE B 1 59 ? -7.43 -5.07 -12.461 1 98.12 59 ILE B C 1
ATOM 1501 O O . ILE B 1 59 ? -8.445 -5.762 -12.469 1 98.12 59 ILE B O 1
ATOM 1505 N N . GLU B 1 60 ? -6.461 -5.164 -13.32 1 97.88 60 GLU B N 1
ATOM 1506 C CA . GLU B 1 60 ? -6.445 -6.234 -14.312 1 97.88 60 GLU B CA 1
ATOM 1507 C C . GLU B 1 60 ? -5.617 -7.422 -13.836 1 97.88 60 GLU B C 1
ATOM 1509 O O . GLU B 1 60 ? -4.477 -7.254 -13.391 1 97.88 60 GLU B O 1
ATOM 1514 N N . VAL B 1 61 ? -6.223 -8.602 -13.852 1 97.44 61 VAL B N 1
ATOM 1515 C CA . VAL B 1 61 ? -5.535 -9.836 -13.484 1 97.44 61 VAL B CA 1
ATOM 1516 C C . VAL B 1 61 ? -5.621 -10.836 -14.641 1 97.44 61 VAL B C 1
ATOM 1518 O O . VAL B 1 61 ? -6.707 -11.102 -15.156 1 97.44 61 VAL B O 1
ATOM 1521 N N . SER B 1 62 ? -4.504 -11.305 -15.055 1 95.62 62 SER B N 1
ATOM 1522 C CA . SER B 1 62 ? -4.492 -12.312 -16.109 1 95.62 62 SER B CA 1
ATOM 1523 C C . SER B 1 62 ? -3.453 -13.391 -15.836 1 95.62 62 SER B C 1
ATOM 1525 O O . SER B 1 62 ? -2.471 -13.148 -15.125 1 95.62 62 SER B O 1
ATOM 1527 N N . VAL B 1 63 ? -3.699 -14.555 -16.281 1 91.69 63 VAL B N 1
ATOM 1528 C CA . VAL B 1 63 ? -2.764 -15.664 -16.188 1 91.69 63 VAL B CA 1
ATOM 1529 C C . VAL B 1 63 ? -2.436 -16.203 -17.578 1 91.69 63 VAL B C 1
ATOM 1531 O O . VAL B 1 63 ? -3.336 -16.547 -18.344 1 91.69 63 VAL B O 1
ATOM 1534 N N . ASP B 1 64 ? -1.242 -16.141 -17.922 1 88.25 64 ASP B N 1
ATOM 1535 C CA . ASP B 1 64 ? -0.731 -16.719 -19.156 1 88.25 64 ASP B CA 1
ATOM 1536 C C . ASP B 1 64 ? 0.297 -17.812 -18.875 1 88.25 64 ASP B C 1
ATOM 1538 O O . ASP B 1 64 ? 1.438 -17.516 -18.5 1 88.25 64 ASP B O 1
ATOM 1542 N N . GLY B 1 65 ? -0.137 -19.094 -19.109 1 85.38 65 GLY B N 1
ATOM 1543 C CA . GLY B 1 65 ? 0.71 -20.172 -18.656 1 85.38 65 GLY B CA 1
ATOM 1544 C C . GLY B 1 65 ? 0.928 -20.188 -17.156 1 85.38 65 GLY B C 1
ATOM 1545 O O . GLY B 1 65 ? -0.032 -20.25 -16.375 1 85.38 65 GLY B O 1
ATOM 1546 N N . ASN B 1 66 ? 2.213 -20.078 -16.734 1 87.56 66 ASN B N 1
ATOM 1547 C CA . ASN B 1 66 ? 2.539 -20.078 -15.312 1 87.56 66 ASN B CA 1
ATOM 1548 C C . ASN B 1 66 ? 2.914 -18.688 -14.82 1 87.56 66 ASN B C 1
ATOM 1550 O O . ASN B 1 66 ? 3.594 -18.547 -13.797 1 87.56 66 ASN B O 1
ATOM 1554 N N . THR B 1 67 ? 2.451 -17.734 -15.617 1 92.88 67 THR B N 1
ATOM 1555 C CA . THR B 1 67 ? 2.783 -16.375 -15.234 1 92.88 67 THR B CA 1
ATOM 1556 C C . THR B 1 67 ? 1.522 -15.586 -14.883 1 92.88 67 THR B C 1
ATOM 1558 O O . THR B 1 67 ? 0.604 -15.484 -15.695 1 92.88 67 THR B O 1
ATOM 1561 N N . LEU B 1 68 ? 1.479 -15.133 -13.703 1 95.69 68 LEU B N 1
ATOM 1562 C CA . LEU B 1 68 ? 0.416 -14.242 -13.25 1 95.69 68 LEU B CA 1
ATOM 1563 C C . LEU B 1 68 ? 0.792 -12.789 -13.484 1 95.69 68 LEU B C 1
ATOM 1565 O O . LEU B 1 68 ? 1.909 -12.367 -13.172 1 95.69 68 LEU B O 1
ATOM 1569 N N . ARG B 1 69 ? -0.108 -12.062 -14.07 1 97 69 ARG B N 1
ATOM 1570 C CA . ARG B 1 69 ? 0.098 -10.633 -14.289 1 97 69 ARG B CA 1
ATOM 1571 C C . ARG B 1 69 ? -0.972 -9.812 -13.578 1 97 69 ARG B C 1
ATOM 1573 O O . ARG B 1 69 ? -2.166 -10.078 -13.727 1 97 69 ARG B O 1
ATOM 1580 N N . VAL B 1 70 ? -0.583 -8.938 -12.789 1 98.06 70 VAL B N 1
ATOM 1581 C CA . VAL B 1 70 ? -1.459 -7.949 -12.172 1 98.06 70 VAL B CA 1
ATOM 1582 C C . VAL B 1 70 ? -1.077 -6.551 -12.648 1 98.06 70 VAL B C 1
ATOM 1584 O O . VAL B 1 70 ? 0.084 -6.148 -12.547 1 98.06 70 VAL B O 1
ATOM 1587 N N . ALA B 1 71 ? -2.076 -5.863 -13.227 1 98 71 ALA B N 1
ATOM 1588 C CA . ALA B 1 71 ? -1.749 -4.566 -13.812 1 98 71 ALA B CA 1
ATOM 1589 C C . ALA B 1 71 ? -2.889 -3.572 -13.617 1 98 71 ALA B C 1
ATOM 1591 O O . ALA B 1 71 ? -4.023 -3.965 -13.328 1 98 71 ALA B O 1
ATOM 1592 N N . GLY B 1 72 ? -2.609 -2.291 -13.781 1 97.56 72 GLY B N 1
ATOM 1593 C CA . GLY B 1 72 ? -3.537 -1.18 -13.664 1 97.56 72 GLY B CA 1
ATOM 1594 C C . GLY B 1 72 ? -2.846 0.161 -13.5 1 97.56 72 GLY B C 1
ATOM 1595 O O . GLY B 1 72 ? -1.731 0.352 -13.992 1 97.56 72 GLY B O 1
ATOM 1596 N N . SER B 1 73 ? -3.596 1.102 -12.922 1 95.94 73 SER B N 1
ATOM 1597 C CA . SER B 1 73 ? -3.027 2.43 -12.719 1 95.94 73 SER B CA 1
ATOM 1598 C C . SER B 1 73 ? -3.512 3.041 -11.406 1 95.94 73 SER B C 1
ATOM 1600 O O . SER B 1 73 ? -4.691 2.938 -11.062 1 95.94 73 SER B O 1
ATOM 1602 N N . ARG B 1 74 ? -2.566 3.5 -10.664 1 95.25 74 ARG B N 1
ATOM 1603 C CA . ARG B 1 74 ? -2.914 4.328 -9.516 1 95.25 74 ARG B CA 1
ATOM 1604 C C . ARG B 1 74 ? -2.914 5.809 -9.891 1 95.25 74 ARG B C 1
ATOM 1606 O O . ARG B 1 74 ? -1.864 6.375 -10.203 1 95.25 74 ARG B O 1
ATOM 1613 N N . GLN B 1 75 ? -3.998 6.453 -9.797 1 90.12 75 GLN B N 1
ATOM 1614 C CA . GLN B 1 75 ? -4.105 7.855 -10.18 1 90.12 75 GLN B CA 1
ATOM 1615 C C . GLN B 1 75 ? -3.738 8.773 -9.023 1 90.12 75 GLN B C 1
ATOM 1617 O O . GLN B 1 75 ? -3.996 8.453 -7.859 1 90.12 75 GLN B O 1
ATOM 1622 N N . LEU B 1 76 ? -3.109 9.891 -9.453 1 85.94 76 LEU B N 1
ATOM 1623 C CA . LEU B 1 76 ? -2.938 10.93 -8.445 1 85.94 76 LEU B CA 1
ATOM 1624 C C . LEU B 1 76 ? -4.289 11.469 -7.98 1 85.94 76 LEU B C 1
ATOM 1626 O O . LEU B 1 76 ? -5.25 11.492 -8.75 1 85.94 76 LEU B O 1
ATOM 1630 N N . PRO B 1 77 ? -4.312 11.797 -6.727 1 79.69 77 PRO B N 1
ATOM 1631 C CA . PRO B 1 77 ? -5.59 12.383 -6.312 1 79.69 77 PRO B CA 1
ATOM 1632 C C . PRO B 1 77 ? -5.957 13.617 -7.129 1 79.69 77 PRO B C 1
ATOM 1634 O O . PRO B 1 77 ? -5.074 14.367 -7.555 1 79.69 77 PRO B O 1
ATOM 1637 N N . SER B 1 78 ? -7.285 13.75 -7.348 1 73.56 78 SER B N 1
ATOM 1638 C CA . SER B 1 78 ? -7.785 14.836 -8.195 1 73.56 78 SER B CA 1
ATOM 1639 C C . SER B 1 78 ? -7.344 16.188 -7.668 1 73.56 78 SER B C 1
ATOM 164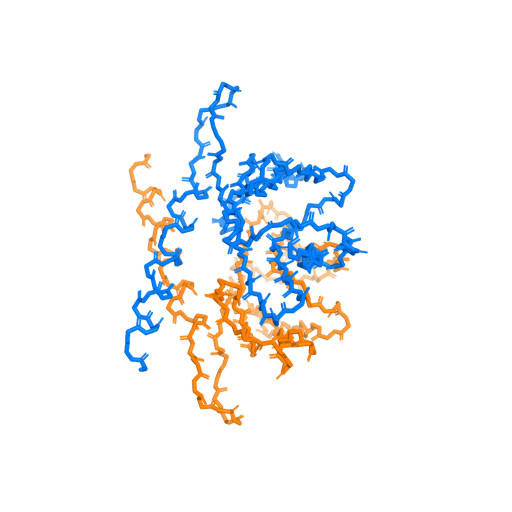1 O O . SER B 1 78 ? -7.047 17.109 -8.445 1 73.56 78 SER B O 1
ATOM 1643 N N . PHE B 1 79 ? -7.262 16.359 -6.379 1 71.12 79 PHE B N 1
ATOM 1644 C CA . PHE B 1 79 ? -6.941 17.656 -5.805 1 71.12 79 PHE B CA 1
ATOM 1645 C C . PHE B 1 79 ? -5.465 17.984 -6.008 1 71.12 79 PHE B C 1
ATOM 1647 O O . PHE B 1 79 ? -5.051 19.141 -5.828 1 71.12 79 PHE B O 1
ATOM 1654 N N . ALA B 1 80 ? -4.746 17.031 -6.473 1 72.12 80 ALA B N 1
ATOM 1655 C CA . ALA B 1 80 ? -3.311 17.234 -6.652 1 72.12 80 ALA B CA 1
ATOM 1656 C C . ALA B 1 80 ? -3.035 18.344 -7.672 1 72.12 80 ALA B C 1
ATOM 1658 O O . ALA B 1 80 ? -1.985 18.984 -7.629 1 72.12 80 ALA B O 1
ATOM 1659 N N . ASP B 1 81 ? -4.066 18.562 -8.453 1 73.06 81 ASP B N 1
ATOM 1660 C CA . ASP B 1 81 ? -3.881 19.594 -9.469 1 73.06 81 ASP B CA 1
ATOM 1661 C C . ASP B 1 81 ? -3.904 20.984 -8.852 1 73.06 81 ASP B C 1
ATOM 1663 O O . ASP B 1 81 ? -3.252 21.906 -9.352 1 73.06 81 ASP B O 1
ATOM 1667 N N . SER B 1 82 ? -4.625 21.078 -7.777 1 78.81 82 SER B N 1
ATOM 1668 C CA . SER B 1 82 ? -4.812 22.375 -7.148 1 78.81 82 SER B CA 1
ATOM 1669 C C . SER B 1 82 ? -3.877 22.562 -5.957 1 78.81 82 SER B C 1
ATOM 1671 O O . SER B 1 82 ? -3.9 23.594 -5.293 1 78.81 82 SER B O 1
ATOM 1673 N N . PHE B 1 83 ? -3.121 21.531 -5.664 1 79.38 83 PHE B N 1
ATOM 1674 C CA . PHE B 1 83 ? -2.244 21.547 -4.496 1 79.38 83 PHE B CA 1
ATOM 1675 C C . PHE B 1 83 ? -0.78 21.5 -4.922 1 79.38 83 PHE B C 1
ATOM 1677 O O . PHE B 1 83 ? -0.443 20.953 -5.969 1 79.38 83 PHE B O 1
ATOM 1684 N N . ALA B 1 84 ? 0.037 22.234 -4.195 1 87.44 84 ALA B N 1
ATOM 1685 C CA . ALA B 1 84 ? 1.476 22.016 -4.312 1 87.44 84 ALA B CA 1
ATOM 1686 C C . ALA B 1 84 ? 1.876 20.672 -3.693 1 87.44 84 ALA B C 1
ATOM 1688 O O . ALA B 1 84 ? 1.418 20.328 -2.602 1 87.44 84 ALA B O 1
ATOM 1689 N N . ILE B 1 85 ? 2.705 19.953 -4.398 1 86.56 85 ILE B N 1
ATOM 1690 C CA . ILE B 1 85 ? 3.189 18.672 -3.891 1 86.56 85 ILE B CA 1
ATOM 1691 C C . ILE B 1 85 ? 4.379 18.906 -2.961 1 86.56 85 ILE B C 1
ATOM 1693 O O . ILE B 1 85 ? 5.414 19.422 -3.383 1 86.56 85 ILE B O 1
ATOM 1697 N N . HIS B 1 86 ? 4.195 18.547 -1.744 1 87.19 86 HIS B N 1
ATOM 1698 C CA . HIS B 1 86 ? 5.281 18.719 -0.783 1 87.19 86 HIS B CA 1
ATOM 1699 C C . HIS B 1 86 ? 6.078 17.422 -0.631 1 87.19 86 HIS B C 1
ATOM 1701 O O . HIS B 1 86 ? 7.293 17.453 -0.412 1 87.19 86 HIS B O 1
ATOM 1707 N N . ARG B 1 87 ? 5.414 16.328 -0.706 1 88.69 87 ARG B N 1
ATOM 1708 C CA . ARG B 1 87 ? 6.039 15.016 -0.545 1 88.69 87 ARG B CA 1
ATOM 1709 C C . ARG B 1 87 ? 5.27 13.945 -1.31 1 88.69 87 ARG B C 1
ATOM 1711 O O . ARG B 1 87 ? 4.039 13.922 -1.283 1 88.69 87 ARG B O 1
ATOM 1718 N N . LEU B 1 88 ? 5.977 13.141 -2.031 1 88 88 LEU B N 1
ATOM 1719 C CA . LEU B 1 88 ? 5.402 12.016 -2.76 1 88 88 LEU B CA 1
ATOM 1720 C C . LEU B 1 88 ? 6.184 10.734 -2.486 1 88 88 LEU B C 1
ATOM 1722 O O . LEU B 1 88 ? 7.301 10.57 -2.975 1 88 88 LEU B O 1
ATOM 1726 N N . GLU B 1 89 ? 5.547 9.867 -1.646 1 90.12 89 GLU B N 1
ATOM 1727 C CA . GLU B 1 89 ? 6.199 8.594 -1.351 1 90.12 89 GLU B CA 1
ATOM 1728 C C . GLU B 1 89 ? 5.461 7.426 -2.004 1 90.12 89 GLU B C 1
ATOM 1730 O O . GLU B 1 89 ? 6.035 6.352 -2.195 1 90.12 89 GLU B O 1
ATOM 1735 N N . ILE B 1 90 ? 4.18 7.578 -2.275 1 92.12 90 ILE B N 1
ATOM 1736 C CA . ILE B 1 90 ? 3.352 6.527 -2.857 1 92.12 90 ILE B CA 1
ATOM 1737 C C . ILE B 1 90 ? 3.498 6.539 -4.379 1 92.12 90 ILE B C 1
ATOM 1739 O O . ILE B 1 90 ? 3.201 7.543 -5.027 1 92.12 90 ILE B O 1
ATOM 1743 N N . PRO B 1 91 ? 3.91 5.395 -4.867 1 90.62 91 PRO B N 1
ATOM 1744 C CA . PRO B 1 91 ? 4.074 5.371 -6.324 1 90.62 91 PRO B CA 1
ATOM 1745 C C . PRO B 1 91 ? 2.752 5.539 -7.066 1 90.62 91 PRO B C 1
ATOM 1747 O O . PRO B 1 91 ? 1.744 4.938 -6.684 1 90.62 91 PRO B O 1
ATOM 1750 N N . HIS B 1 92 ? 2.836 6.363 -8.062 1 90.69 92 HIS B N 1
ATOM 1751 C CA . HIS B 1 92 ? 1.662 6.617 -8.891 1 90.69 92 HIS B CA 1
ATOM 1752 C C . HIS B 1 92 ? 1.916 6.223 -10.344 1 90.69 92 HIS B C 1
ATOM 1754 O O . HIS B 1 92 ? 3.059 5.961 -10.727 1 90.69 92 HIS B O 1
ATOM 1760 N N . GLY B 1 93 ? 0.799 6.125 -11.125 1 92.44 93 GLY B N 1
ATOM 1761 C CA . GLY B 1 93 ? 0.899 5.754 -12.531 1 92.44 93 GLY B CA 1
ATOM 1762 C C . GLY B 1 93 ? 0.585 4.293 -12.781 1 92.44 93 GLY B C 1
ATOM 1763 O O . GLY B 1 93 ? -0.014 3.625 -11.938 1 92.44 93 GLY B O 1
ATOM 1764 N N . ARG B 1 94 ? 0.996 3.873 -13.984 1 94.88 94 ARG B N 1
ATOM 1765 C CA . ARG B 1 94 ? 0.72 2.5 -14.391 1 94.88 94 ARG B CA 1
ATOM 1766 C C . ARG B 1 94 ? 1.629 1.519 -13.656 1 94.88 94 ARG B C 1
ATOM 1768 O O . ARG B 1 94 ? 2.82 1.78 -13.477 1 94.88 94 ARG B O 1
ATOM 1775 N N . PHE B 1 95 ? 1.047 0.512 -13.164 1 95.62 95 PHE B N 1
ATOM 1776 C CA . PHE B 1 95 ? 1.829 -0.534 -12.516 1 95.62 95 PHE B CA 1
ATOM 1777 C C . PHE B 1 95 ? 1.627 -1.873 -13.211 1 95.62 95 PHE B C 1
ATOM 1779 O O . PHE B 1 95 ? 0.631 -2.072 -13.914 1 95.62 95 PHE B O 1
ATOM 1786 N N . GLU B 1 96 ? 2.584 -2.742 -12.984 1 96.62 96 GLU B N 1
ATOM 1787 C CA . GLU B 1 96 ? 2.508 -4.125 -13.438 1 96.62 96 GLU B CA 1
ATOM 1788 C C . GLU B 1 96 ? 3.391 -5.035 -12.594 1 96.62 96 GLU B C 1
ATOM 1790 O O . GLU B 1 96 ? 4.523 -4.676 -12.258 1 96.62 96 GLU B O 1
ATOM 1795 N N . ARG B 1 97 ? 2.82 -6.145 -12.133 1 96.62 97 ARG B N 1
ATOM 1796 C CA . ARG B 1 97 ? 3.58 -7.188 -11.453 1 96.62 97 ARG B CA 1
ATOM 1797 C C . ARG B 1 97 ? 3.404 -8.531 -12.141 1 96.62 97 ARG B C 1
ATOM 1799 O O . ARG B 1 97 ? 2.277 -8.992 -12.344 1 96.62 97 ARG B O 1
ATOM 1806 N N . ARG B 1 98 ? 4.531 -9.047 -12.516 1 95.44 98 ARG B N 1
ATOM 1807 C CA . ARG B 1 98 ? 4.523 -10.383 -13.094 1 95.44 98 ARG B CA 1
ATOM 1808 C C . ARG B 1 98 ? 5.129 -11.398 -12.125 1 95.44 98 ARG B C 1
ATOM 1810 O O . ARG B 1 98 ? 6.223 -11.188 -11.602 1 95.44 98 ARG B O 1
ATOM 1817 N N . ILE B 1 99 ? 4.391 -12.43 -11.914 1 93.5 99 ILE B N 1
ATOM 1818 C CA . ILE B 1 99 ? 4.805 -13.453 -10.961 1 93.5 99 ILE B CA 1
ATOM 1819 C C . ILE B 1 99 ? 4.824 -14.82 -11.641 1 93.5 99 ILE B C 1
ATOM 1821 O O . ILE B 1 99 ? 3.793 -15.297 -12.117 1 93.5 99 ILE B O 1
ATOM 1825 N N . ARG B 1 100 ? 5.941 -15.398 -11.703 1 91.81 100 ARG B N 1
ATOM 1826 C CA . ARG B 1 100 ? 6.031 -16.766 -12.219 1 91.81 100 ARG B CA 1
ATOM 1827 C C . ARG B 1 100 ? 5.656 -17.781 -11.148 1 91.81 100 ARG B C 1
ATOM 1829 O O . ARG B 1 100 ? 6.305 -17.844 -10.094 1 91.81 100 ARG B O 1
ATOM 1836 N N . LEU B 1 101 ? 4.652 -18.516 -11.438 1 88.5 101 LEU B N 1
ATOM 1837 C CA . LEU B 1 101 ? 4.172 -19.516 -10.492 1 88.5 101 LEU B CA 1
ATOM 1838 C C . LEU B 1 101 ? 4.754 -20.891 -10.805 1 88.5 101 LEU B C 1
ATOM 1840 O O . LEU B 1 101 ? 4.734 -21.328 -11.961 1 88.5 101 LEU B O 1
ATOM 1844 N N . GLN B 1 102 ? 5.707 -21.312 -10.047 1 77.81 102 GLN B N 1
ATOM 1845 C CA . GLN B 1 102 ? 6.438 -22.547 -10.297 1 77.81 102 GLN B CA 1
ATOM 1846 C C . GLN B 1 102 ? 5.586 -23.766 -9.961 1 77.81 102 GLN B C 1
ATOM 1848 O O . GLN B 1 102 ? 5.953 -24.578 -9.109 1 77.81 102 GLN B O 1
ATOM 1853 N N . SER B 1 103 ? 4.391 -23.766 -10.312 1 70 103 SER B N 1
ATOM 1854 C CA . SER B 1 103 ? 3.588 -24.969 -10.078 1 70 103 SER B CA 1
ATOM 1855 C C . SER B 1 103 ? 2.939 -25.453 -11.375 1 70 103 SER B C 1
ATOM 1857 O O . SER B 1 103 ? 2.945 -24.75 -12.383 1 70 103 SER B O 1
ATOM 1859 N N . GLY B 1 104 ? 2.574 -26.703 -11.352 1 74.5 104 GLY B N 1
ATOM 1860 C CA . GLY B 1 104 ? 1.827 -27.297 -12.453 1 74.5 104 GLY B CA 1
ATOM 1861 C C . GLY B 1 104 ? 0.598 -26.484 -12.836 1 74.5 104 GLY B C 1
ATOM 1862 O O . GLY B 1 104 ? 0.652 -25.266 -12.914 1 74.5 104 GLY B O 1
ATOM 1863 N N . ARG B 1 105 ? -0.541 -27.141 -13.039 1 81.88 105 ARG B N 1
ATOM 1864 C CA . ARG B 1 105 ? -1.803 -26.516 -13.398 1 81.88 105 ARG B CA 1
ATOM 1865 C C . ARG B 1 105 ? -2.389 -25.75 -12.211 1 81.88 105 ARG B C 1
ATOM 1867 O O . ARG B 1 105 ? -2.529 -26.297 -11.117 1 81.88 105 ARG B O 1
ATOM 1874 N N . LEU B 1 106 ? -2.605 -24.469 -12.422 1 87.69 106 LEU B N 1
ATOM 1875 C CA . LEU B 1 106 ? -3.152 -23.609 -11.383 1 87.69 106 LEU B CA 1
ATOM 1876 C C . LEU B 1 106 ? -4.57 -23.172 -11.734 1 87.69 106 LEU B C 1
ATOM 1878 O O . LEU B 1 106 ? -4.875 -22.922 -12.898 1 87.69 106 LEU B O 1
ATOM 1882 N N . GLU B 1 107 ? -5.418 -23.219 -10.711 1 90.69 107 GLU B N 1
ATOM 1883 C CA . GLU B 1 107 ? -6.77 -22.688 -10.852 1 90.69 107 GLU B CA 1
ATOM 1884 C C . GLU B 1 107 ? -7.043 -21.594 -9.82 1 90.69 107 GLU B C 1
ATOM 1886 O O . GLU B 1 107 ? -6.773 -21.766 -8.633 1 90.69 107 GLU B O 1
ATOM 1891 N N . LEU B 1 108 ? -7.562 -20.469 -10.344 1 92.75 108 LEU B N 1
ATOM 1892 C CA . LEU B 1 108 ? -7.918 -19.391 -9.43 1 92.75 108 LEU B CA 1
ATOM 1893 C C . LEU B 1 108 ? -9.164 -19.75 -8.617 1 92.75 108 LEU B C 1
ATOM 1895 O O . LEU B 1 108 ? -10.242 -19.922 -9.18 1 92.75 108 LEU B O 1
ATOM 1899 N N . GLU B 1 109 ? -8.953 -19.812 -7.344 1 93.12 109 GLU B N 1
ATOM 1900 C CA . GLU B 1 109 ? -10.055 -20.234 -6.48 1 93.12 109 GLU B CA 1
ATOM 1901 C C . GLU B 1 109 ? -10.719 -19.031 -5.828 1 93.12 109 GLU B C 1
ATOM 1903 O O . GLU B 1 109 ? -11.914 -19.062 -5.527 1 93.12 109 GLU B O 1
ATOM 1908 N N . ARG B 1 110 ? -9.859 -18.078 -5.57 1 94.5 110 ARG B N 1
ATOM 1909 C CA . ARG B 1 110 ? -10.375 -16.922 -4.832 1 94.5 110 ARG B CA 1
ATOM 1910 C C . ARG B 1 110 ? -9.703 -15.633 -5.289 1 94.5 110 ARG B C 1
ATOM 1912 O O . ARG B 1 110 ? -8.484 -15.602 -5.5 1 94.5 110 ARG B O 1
ATOM 1919 N N . ARG B 1 111 ? -10.398 -14.625 -5.551 1 95.88 111 ARG B N 1
ATOM 1920 C CA . ARG B 1 111 ? -9.977 -13.258 -5.824 1 95.88 111 ARG B CA 1
ATOM 1921 C C . ARG B 1 111 ? -10.766 -12.266 -4.969 1 95.88 111 ARG B C 1
ATOM 1923 O O . ARG B 1 111 ? -11.984 -12.148 -5.109 1 95.88 111 ARG B O 1
ATOM 1930 N N . GLU B 1 112 ? -10.133 -11.625 -4.121 1 96 112 GLU B N 1
ATOM 1931 C CA . GLU B 1 112 ? -10.773 -10.664 -3.232 1 96 112 GLU B CA 1
ATOM 1932 C C . GLU B 1 112 ? -9.938 -9.398 -3.088 1 96 112 GLU B C 1
ATOM 1934 O O . GLU B 1 112 ? -8.703 -9.461 -3.059 1 96 112 GLU B O 1
ATOM 1939 N N . ALA B 1 113 ? -10.586 -8.273 -3.074 1 96.62 113 ALA B N 1
ATOM 1940 C CA . ALA B 1 113 ? -9.93 -7 -2.795 1 96.62 113 ALA B CA 1
ATOM 1941 C C . ALA B 1 113 ? -10.523 -6.332 -1.561 1 96.62 113 ALA B C 1
ATOM 1943 O O . ALA B 1 113 ? -11.734 -6.113 -1.489 1 96.62 113 ALA B O 1
ATOM 1944 N N . ARG B 1 114 ? -9.664 -6.141 -0.602 1 94.94 114 ARG B N 1
ATOM 1945 C CA . ARG B 1 114 ? -10.102 -5.5 0.633 1 94.94 114 ARG B CA 1
ATOM 1946 C C . ARG B 1 114 ? -9.062 -4.504 1.134 1 94.94 114 ARG B C 1
ATOM 1948 O O . ARG B 1 114 ? -7.883 -4.832 1.237 1 94.94 114 ARG B O 1
ATOM 1955 N N . ASN B 1 115 ? -9.5 -3.297 1.365 1 96.94 115 ASN B N 1
ATOM 1956 C CA . ASN B 1 115 ? -8.656 -2.26 1.943 1 96.94 115 ASN B CA 1
ATOM 1957 C C . ASN B 1 115 ? -7.367 -2.08 1.145 1 96.94 115 ASN B C 1
ATOM 1959 O O . ASN B 1 115 ? -6.277 -2.014 1.721 1 96.94 115 ASN B O 1
ATOM 1963 N N . GLY B 1 116 ? -7.523 -2.074 -0.071 1 97.5 116 GLY B N 1
ATOM 1964 C CA . GLY B 1 116 ? -6.391 -1.759 -0.928 1 97.5 116 GLY B CA 1
ATOM 1965 C C . GLY B 1 116 ? -5.41 -2.908 -1.07 1 97.5 116 GLY B C 1
ATOM 1966 O O . GLY B 1 116 ? -4.254 -2.701 -1.434 1 97.5 116 GLY B O 1
ATOM 1967 N N . CYS B 1 117 ? -5.863 -4.082 -0.699 1 97.19 117 CYS B N 1
ATOM 1968 C CA . CYS B 1 117 ? -5.07 -5.297 -0.851 1 97.19 117 CYS B CA 1
ATOM 1969 C C . CYS B 1 117 ? -5.824 -6.34 -1.67 1 97.19 117 CYS B C 1
ATOM 1971 O O . CYS B 1 117 ? -6.969 -6.672 -1.356 1 97.19 117 CYS B O 1
ATOM 1973 N N . LEU B 1 118 ? -5.195 -6.82 -2.742 1 97.44 118 LEU B N 1
ATOM 1974 C CA . LEU B 1 118 ? -5.766 -7.871 -3.58 1 97.44 118 LEU B CA 1
ATOM 1975 C C . LEU B 1 118 ? -5.266 -9.242 -3.145 1 97.44 118 LEU B C 1
ATOM 1977 O O . LEU B 1 118 ? -4.059 -9.461 -3.018 1 97.44 118 LEU B O 1
ATOM 1981 N N . LEU B 1 119 ? -6.18 -10.094 -2.859 1 96.31 119 LEU B N 1
ATOM 1982 C CA . LEU B 1 119 ? -5.848 -11.477 -2.541 1 96.31 119 LEU B CA 1
ATOM 1983 C C . LEU B 1 119 ? -6.215 -12.398 -3.697 1 96.31 119 LEU B C 1
ATOM 1985 O O . LEU B 1 119 ? -7.348 -12.383 -4.18 1 96.31 119 LEU B O 1
ATOM 1989 N N . LEU B 1 120 ? -5.289 -13.141 -4.133 1 96.12 120 LEU B N 1
ATOM 1990 C CA . LEU B 1 120 ? -5.496 -14.203 -5.113 1 96.12 120 LEU B CA 1
ATOM 1991 C C . LEU B 1 120 ? -5.086 -15.555 -4.539 1 96.12 120 LEU B C 1
ATOM 1993 O O . LEU B 1 120 ? -3.975 -15.711 -4.031 1 96.12 120 LEU B O 1
ATOM 1997 N N . VAL B 1 121 ? -5.992 -16.516 -4.645 1 94.25 121 VAL B N 1
ATOM 1998 C CA . VAL B 1 121 ? -5.68 -17.875 -4.184 1 94.25 121 VAL B CA 1
ATOM 1999 C C . VAL B 1 121 ? -5.828 -18.859 -5.344 1 94.25 121 VAL B C 1
ATOM 2001 O O . VAL B 1 121 ? -6.871 -18.906 -6 1 94.25 121 VAL B O 1
ATOM 2004 N N . PHE B 1 122 ? -4.824 -19.578 -5.535 1 94 122 PHE B N 1
ATOM 2005 C CA . PHE B 1 122 ? -4.824 -20.594 -6.578 1 94 122 PHE B CA 1
ATOM 2006 C C . PHE B 1 122 ? -4.746 -21.984 -5.977 1 94 122 PHE B C 1
ATOM 2008 O O . PHE B 1 122 ? -4.023 -22.203 -5.004 1 94 122 PHE B O 1
ATOM 2015 N N . SER B 1 123 ? -5.469 -22.891 -6.57 1 93.19 123 SER B N 1
ATOM 2016 C CA . SER B 1 123 ? -5.277 -24.312 -6.27 1 93.19 123 SER B CA 1
ATOM 2017 C C . SER B 1 123 ? -4.281 -24.953 -7.23 1 93.19 123 SER B C 1
ATOM 2019 O O . SER B 1 123 ? -4.25 -24.609 -8.414 1 93.19 123 SER B O 1
ATOM 2021 N N . LYS B 1 124 ? -3.461 -25.781 -6.605 1 88.19 124 LYS B N 1
ATOM 2022 C CA . LYS B 1 124 ? -2.488 -26.531 -7.398 1 88.19 124 LYS B CA 1
ATOM 2023 C C . LYS B 1 124 ? -3.037 -27.906 -7.797 1 88.19 124 LYS B C 1
ATOM 2025 O O . LYS B 1 124 ? -3.604 -28.609 -6.965 1 88.19 124 LYS B O 1
ATOM 2030 N N . HIS B 1 125 ? -3.055 -28.125 -9.078 1 84.56 125 HIS B N 1
ATOM 2031 C CA . HIS B 1 125 ? -3.477 -29.453 -9.539 1 84.56 125 HIS B CA 1
ATOM 2032 C C . HIS B 1 125 ? -2.332 -30.188 -10.219 1 84.56 125 HIS B C 1
ATOM 2034 O O . HIS B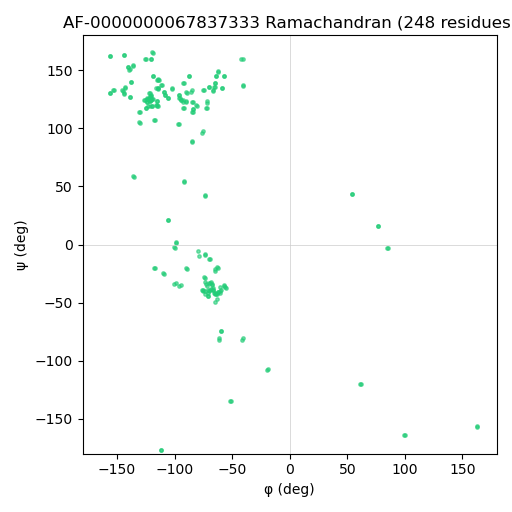 1 125 ? -1.502 -29.578 -10.891 1 84.56 125 HIS B O 1
ATOM 2040 N N . PRO B 1 126 ? -2.109 -31.516 -9.875 1 73.62 126 PRO B N 1
ATOM 2041 C CA . PRO B 1 126 ? -1.096 -32.344 -10.547 1 73.62 126 PRO B CA 1
ATOM 2042 C C . PRO B 1 126 ? -1.203 -32.281 -12.07 1 73.62 126 PRO B C 1
ATOM 2044 O O . PRO B 1 126 ? -2.291 -32.062 -12.609 1 73.62 126 PRO B O 1
#

Nearest PDB structures (foldseek):
  3guf-assembly1_B  TM=8.621E-01  e=1.410E-06  Xanthomonas citri
  6l6m-assembly1_A  TM=8.341E-01  e=1.334E-06  Entamoeba histolytica
  3w1z-assembly1_D  TM=7.860E-01  e=4.637E-07  Schizosaccharomyces pombe 972h-
  5j7n-assembly1_A  TM=8.267E-01  e=2.906E-06  Xylella fastidiosa 9a5c
  1shs-assembly1_A  TM=8.421E-01  e=1.821E-05  Methanocaldococcus jannaschii